Protein AF-A0A973CK96-F1 (afdb_monomer_lite)

pLDDT: mean 81.64, std 19.3, range [27.67, 98.56]

Structure (mmCIF, N/CA/C/O backbone):
data_AF-A0A973CK96-F1
#
_entry.id   AF-A0A973CK96-F1
#
loop_
_atom_site.group_PDB
_atom_site.id
_atom_site.type_symbol
_atom_site.label_atom_id
_atom_site.label_alt_id
_atom_site.label_comp_id
_atom_site.label_asym_id
_atom_site.label_entity_id
_atom_site.label_seq_id
_atom_site.pdbx_PDB_ins_code
_atom_site.Cartn_x
_atom_site.Cartn_y
_atom_site.Cartn_z
_atom_site.occupancy
_atom_site.B_iso_or_equiv
_atom_site.auth_seq_id
_atom_site.auth_comp_id
_atom_site.auth_asym_id
_atom_site.auth_atom_id
_atom_site.pdbx_PDB_model_num
ATOM 1 N N . MET A 1 1 ? -28.242 23.437 77.434 1.00 34.34 1 MET A N 1
ATOM 2 C CA . MET A 1 1 ? -27.388 24.213 76.508 1.00 34.34 1 MET A CA 1
ATOM 3 C C . MET A 1 1 ? -26.369 23.254 75.903 1.00 34.34 1 MET A C 1
ATOM 5 O O . MET A 1 1 ? -25.738 22.571 76.693 1.00 34.34 1 MET A O 1
ATOM 9 N N . LEU A 1 2 ? -26.242 23.242 74.563 1.00 32.38 2 LEU A N 1
ATOM 10 C CA . LEU A 1 2 ? -25.200 22.593 73.720 1.00 32.38 2 LEU A CA 1
ATOM 11 C C . LEU A 1 2 ? -25.218 21.040 73.691 1.00 32.38 2 LEU A C 1
ATOM 13 O O . LEU A 1 2 ? -24.935 20.420 74.704 1.00 32.38 2 LEU A O 1
ATOM 17 N N . LEU A 1 3 ? -25.737 20.327 72.672 1.00 35.94 3 LEU A N 1
ATOM 18 C CA . LEU A 1 3 ? -25.371 20.159 71.237 1.00 35.94 3 LEU A CA 1
ATOM 19 C C . LEU A 1 3 ? -23.949 19.615 70.981 1.00 35.94 3 LEU A C 1
ATOM 21 O O . LEU A 1 3 ? -23.001 20.170 71.523 1.00 35.94 3 LEU A O 1
ATOM 25 N N . ILE A 1 4 ? -23.871 18.613 70.075 1.00 27.67 4 ILE A N 1
ATOM 26 C CA . ILE A 1 4 ? -22.758 18.100 69.219 1.00 27.67 4 ILE A CA 1
ATOM 27 C C . ILE A 1 4 ? -22.667 16.555 69.337 1.00 27.67 4 ILE A C 1
ATOM 29 O O . ILE A 1 4 ? -22.263 16.031 70.364 1.00 27.67 4 ILE A O 1
ATOM 33 N N . SER A 1 5 ? -23.259 15.764 68.428 1.00 34.25 5 SER A N 1
ATOM 34 C CA . SER A 1 5 ? -22.847 15.434 67.040 1.00 34.25 5 SER A CA 1
ATOM 35 C C . SER A 1 5 ? -21.631 14.502 66.951 1.00 34.25 5 SER A C 1
ATOM 37 O O . SER A 1 5 ? -20.511 14.990 66.998 1.00 34.25 5 SER A O 1
ATOM 39 N N . ALA A 1 6 ? -21.849 13.193 66.734 1.00 33.34 6 ALA A N 1
ATOM 40 C CA . ALA A 1 6 ? -20.921 12.289 66.026 1.00 33.34 6 ALA A CA 1
ATOM 41 C C . ALA A 1 6 ? -21.501 10.863 65.895 1.00 33.34 6 ALA A C 1
ATOM 43 O O . ALA A 1 6 ? -21.209 9.989 66.704 1.00 33.34 6 ALA A O 1
ATOM 44 N N . LEU A 1 7 ? -22.304 10.605 64.859 1.00 29.70 7 LEU A N 1
ATOM 45 C CA . LEU A 1 7 ? -22.580 9.238 64.397 1.00 29.70 7 LEU A CA 1
ATOM 46 C C . LEU A 1 7 ? -22.882 9.254 62.892 1.00 29.70 7 LEU A C 1
ATOM 48 O O . LEU A 1 7 ? -23.996 9.017 62.446 1.00 29.70 7 LEU A O 1
ATOM 52 N N . PHE A 1 8 ? -21.863 9.581 62.098 1.00 33.34 8 PHE A N 1
ATOM 53 C CA . PHE A 1 8 ? -21.820 9.179 60.696 1.00 33.34 8 PHE A CA 1
ATOM 54 C C . PHE A 1 8 ? -20.636 8.240 60.536 1.00 33.34 8 PHE A C 1
ATOM 56 O O . PHE A 1 8 ? -19.477 8.638 60.652 1.00 33.34 8 PHE A O 1
ATOM 63 N N . ALA A 1 9 ? -20.964 6.967 60.336 1.00 37.25 9 ALA A N 1
ATOM 64 C CA . ALA A 1 9 ? -20.015 5.945 59.963 1.00 37.25 9 ALA A CA 1
ATOM 65 C C . ALA A 1 9 ? -19.345 6.376 58.653 1.00 37.25 9 ALA A C 1
ATOM 67 O O . ALA A 1 9 ? -20.009 6.595 57.640 1.00 37.25 9 ALA A O 1
ATOM 68 N N . GLN A 1 10 ? -18.025 6.532 58.689 1.00 32.44 10 GLN A N 1
ATOM 69 C CA . GLN A 1 10 ? -17.220 6.584 57.482 1.00 32.44 10 GLN A CA 1
ATOM 70 C C . GLN A 1 10 ? -17.227 5.186 56.864 1.00 32.44 10 GLN A C 1
ATOM 72 O O . GLN A 1 10 ? -16.383 4.348 57.192 1.00 32.44 10 GLN A O 1
ATOM 77 N N . ASP A 1 11 ? -18.166 4.939 55.956 1.00 35.59 11 ASP A N 1
ATOM 78 C CA . ASP A 1 11 ? -17.971 3.911 54.945 1.00 35.59 11 ASP A CA 1
ATOM 79 C C . ASP A 1 11 ? -16.740 4.313 54.133 1.00 35.59 11 ASP A C 1
ATOM 81 O O . ASP A 1 11 ? -16.725 5.309 53.407 1.00 35.59 11 ASP A O 1
ATOM 85 N N . LYS A 1 12 ? -15.652 3.564 54.325 1.00 39.09 12 LYS A N 1
ATOM 86 C CA . LYS A 1 12 ? -14.424 3.716 53.551 1.00 39.09 12 LYS A CA 1
ATOM 87 C C . LYS A 1 12 ? -14.764 3.478 52.087 1.00 39.09 12 LYS A C 1
ATOM 89 O O . LYS A 1 12 ? -14.926 2.334 51.661 1.00 39.09 12 LYS A O 1
ATOM 94 N N . GLU A 1 13 ? -14.838 4.556 51.316 1.00 41.47 13 GLU A N 1
ATOM 95 C CA . GLU A 1 13 ? -14.960 4.454 49.872 1.00 41.47 13 GLU A CA 1
ATOM 96 C C . GLU A 1 13 ? -13.812 3.601 49.313 1.00 41.47 13 GLU A C 1
ATOM 98 O O . GLU A 1 13 ? -12.640 3.820 49.654 1.00 41.47 13 GLU A O 1
ATOM 103 N N . PRO A 1 14 ? -14.104 2.624 48.438 1.00 39.88 14 PRO A N 1
ATOM 104 C CA . PRO A 1 14 ? -13.067 1.844 47.794 1.00 39.88 14 PRO A CA 1
ATOM 105 C C . PRO A 1 14 ? -12.300 2.753 46.828 1.00 39.88 14 PRO A C 1
ATOM 107 O O . PRO A 1 14 ? -12.705 2.947 45.681 1.00 39.88 14 PRO A O 1
ATOM 110 N N . LYS A 1 15 ? -11.161 3.291 47.282 1.00 47.28 15 LYS A N 1
ATOM 111 C CA . LYS A 1 15 ? -10.172 3.950 46.420 1.00 47.28 15 LYS A CA 1
ATOM 112 C C . LYS A 1 15 ? -9.791 2.978 45.301 1.00 47.28 15 LYS A C 1
ATOM 114 O O . LYS A 1 15 ? -9.103 1.983 45.537 1.00 47.28 15 LYS A O 1
ATOM 119 N N . LYS A 1 16 ? -10.264 3.225 44.076 1.00 59.00 16 LYS A N 1
ATOM 120 C CA . LYS A 1 16 ? -9.838 2.440 42.914 1.00 59.00 16 LYS A CA 1
ATOM 121 C C . LYS A 1 16 ? -8.388 2.797 42.583 1.00 59.00 16 LYS A C 1
ATOM 123 O O . LYS A 1 16 ? -8.080 3.918 42.202 1.00 59.00 16 LYS A O 1
ATOM 128 N N . ASP A 1 17 ? -7.528 1.805 42.782 1.00 67.12 17 ASP A N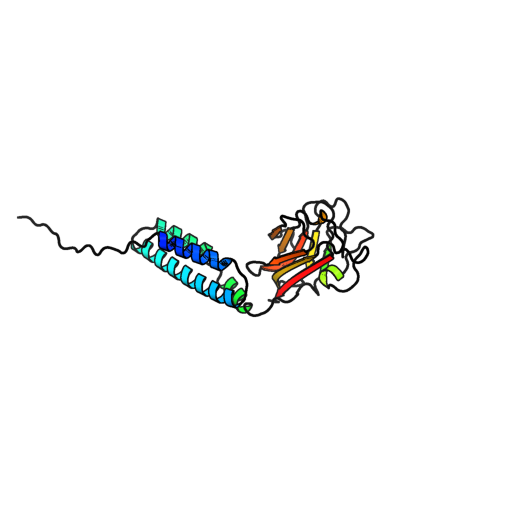 1
ATOM 129 C CA . ASP A 1 17 ? -6.071 1.834 42.651 1.00 67.12 17 ASP A CA 1
ATOM 130 C C . ASP A 1 17 ? -5.609 2.172 41.210 1.00 67.12 17 ASP A C 1
ATOM 132 O O . ASP A 1 17 ? -5.911 1.402 40.289 1.00 67.12 17 ASP A O 1
ATOM 136 N N . PRO A 1 18 ? -4.848 3.266 40.990 1.00 60.34 18 PRO A N 1
ATOM 137 C CA . PRO A 1 18 ? -4.239 3.622 39.701 1.00 60.34 18 PRO A CA 1
ATOM 138 C C . PRO A 1 18 ? -3.421 2.490 39.061 1.00 60.34 18 PRO A C 1
ATOM 140 O O . PRO A 1 18 ? -3.320 2.400 37.835 1.00 60.34 18 PRO A O 1
ATOM 143 N N . LYS A 1 19 ? -2.884 1.570 39.873 1.00 67.75 19 LYS A N 1
ATOM 144 C CA . LYS A 1 19 ? -2.185 0.369 39.407 1.00 67.75 19 LYS A CA 1
ATOM 145 C C . LYS A 1 19 ? -3.092 -0.539 38.574 1.00 67.75 19 LYS A C 1
ATOM 147 O O . LYS A 1 19 ? -2.664 -1.035 37.537 1.00 67.75 19 LYS A O 1
ATOM 152 N N . LYS A 1 20 ? -4.377 -0.666 38.934 1.00 65.25 20 LYS A N 1
ATOM 153 C CA . LYS A 1 20 ? -5.354 -1.473 38.176 1.00 65.25 20 LYS A CA 1
ATOM 154 C C . LYS A 1 20 ? -5.624 -0.916 36.777 1.00 65.25 20 LYS A C 1
ATOM 156 O O . LYS A 1 20 ? -5.892 -1.693 35.858 1.00 65.25 20 LYS A O 1
ATOM 161 N N . LEU A 1 21 ? -5.543 0.406 36.599 1.00 61.91 21 LEU A N 1
ATOM 162 C CA . LEU A 1 21 ? -5.675 1.042 35.286 1.00 61.91 21 LEU A CA 1
ATOM 163 C C . LEU A 1 21 ? -4.479 0.678 34.397 1.00 61.91 21 LEU A C 1
ATOM 165 O O . LEU A 1 21 ? -4.662 0.198 33.279 1.00 61.91 21 LEU A O 1
ATOM 169 N N . LYS A 1 22 ? -3.267 0.809 34.946 1.00 69.44 22 LYS A N 1
ATOM 170 C CA . LYS A 1 22 ? -2.007 0.506 34.258 1.00 69.44 22 LYS A CA 1
ATOM 171 C C . LYS A 1 22 ? -1.868 -0.983 33.918 1.00 69.44 22 LYS A C 1
ATOM 173 O O . LYS A 1 22 ? -1.425 -1.334 32.826 1.00 69.44 22 LYS A O 1
ATOM 178 N N . ASP A 1 23 ? -2.315 -1.869 34.804 1.00 69.50 23 ASP A N 1
ATOM 179 C CA . ASP A 1 23 ? -2.337 -3.316 34.561 1.00 69.50 23 ASP A CA 1
ATOM 180 C C . ASP A 1 23 ? -3.324 -3.696 33.446 1.00 69.50 23 ASP A C 1
ATOM 182 O O . ASP A 1 23 ? -3.027 -4.547 32.601 1.00 69.50 23 ASP A O 1
ATOM 186 N N . SER A 1 24 ? -4.479 -3.023 33.393 1.00 63.75 24 SER A N 1
ATOM 187 C CA . SER A 1 24 ? -5.465 -3.203 32.320 1.00 63.75 24 SER A CA 1
ATOM 188 C C . SER A 1 24 ? -4.923 -2.723 30.969 1.00 63.75 24 SER A C 1
ATOM 190 O O . SER A 1 24 ? -5.093 -3.414 29.964 1.00 63.75 24 SER A O 1
ATOM 192 N N . GLU A 1 25 ? -4.205 -1.597 30.947 1.00 68.75 25 GLU A N 1
ATOM 193 C CA . GLU A 1 25 ? -3.521 -1.092 29.751 1.00 68.75 25 GLU A CA 1
ATOM 194 C C . GLU A 1 25 ? -2.419 -2.035 29.263 1.00 68.75 25 GLU A C 1
ATOM 196 O O . GLU A 1 25 ? -2.374 -2.370 28.082 1.00 68.75 25 GLU A O 1
ATOM 201 N N . ASN A 1 26 ? -1.568 -2.536 30.160 1.00 66.81 26 ASN A N 1
ATOM 202 C CA . ASN A 1 26 ? -0.500 -3.473 29.801 1.00 66.81 26 ASN A CA 1
ATOM 203 C C . ASN A 1 26 ? -1.050 -4.791 29.240 1.00 66.81 26 ASN A C 1
ATOM 205 O O . ASN A 1 26 ? -0.511 -5.342 28.275 1.00 66.81 26 ASN A O 1
ATOM 209 N N . LYS A 1 27 ? -2.150 -5.292 29.813 1.00 64.44 27 LYS A N 1
ATOM 210 C CA . LYS A 1 27 ? -2.866 -6.460 29.289 1.00 64.44 27 LYS A CA 1
ATOM 211 C C . LYS A 1 27 ? -3.437 -6.183 27.896 1.00 64.44 27 LYS A C 1
ATOM 213 O O . LYS A 1 27 ? -3.366 -7.053 27.033 1.00 64.44 27 LYS A O 1
ATOM 218 N N . TYR A 1 28 ? -3.955 -4.979 27.665 1.00 56.56 28 TYR A N 1
ATOM 219 C CA . TYR A 1 28 ? -4.505 -4.555 26.380 1.00 56.56 28 TYR A CA 1
ATOM 220 C C . TYR A 1 28 ? -3.431 -4.409 25.291 1.00 56.56 28 TYR A C 1
ATOM 222 O O . TYR A 1 28 ? -3.603 -4.913 24.184 1.00 56.56 28 TYR A O 1
ATOM 230 N N . LEU A 1 29 ? -2.289 -3.797 25.616 1.00 54.06 29 LEU A N 1
ATOM 231 C CA . LEU A 1 29 ? -1.171 -3.614 24.686 1.00 54.06 29 LEU A CA 1
ATOM 232 C C . LEU A 1 29 ? -0.570 -4.948 24.229 1.00 54.06 29 LEU A C 1
ATOM 234 O O . LEU A 1 29 ? -0.277 -5.105 23.047 1.00 54.06 29 LEU A O 1
ATOM 238 N N . LYS A 1 30 ? -0.465 -5.942 25.124 1.00 54.47 30 LYS A N 1
ATOM 239 C CA . LYS A 1 30 ? -0.032 -7.305 24.761 1.00 54.47 30 LYS A CA 1
ATOM 240 C C . LYS A 1 30 ? -0.981 -7.990 23.777 1.00 54.47 30 LYS A C 1
ATOM 242 O O . LYS A 1 30 ? -0.534 -8.781 22.956 1.00 54.47 30 LYS A O 1
ATOM 247 N N . ILE A 1 31 ? -2.272 -7.670 23.845 1.00 52.06 31 ILE A N 1
ATOM 248 C CA . ILE A 1 31 ? -3.303 -8.236 22.973 1.00 52.06 31 ILE A CA 1
ATOM 249 C C . ILE A 1 31 ? -3.282 -7.586 21.573 1.00 52.06 31 ILE A C 1
ATOM 251 O O . ILE A 1 31 ? -3.815 -8.155 20.639 1.00 52.06 31 ILE A O 1
ATOM 255 N N . ILE A 1 32 ? -2.599 -6.468 21.329 1.00 50.22 32 ILE A N 1
ATOM 256 C CA . ILE A 1 32 ? -2.571 -5.845 19.987 1.00 50.22 32 ILE A CA 1
ATOM 257 C C . ILE A 1 32 ? -1.546 -6.497 19.026 1.00 50.22 32 ILE A C 1
ATOM 259 O O . ILE A 1 32 ? -1.635 -6.303 17.816 1.00 50.22 32 ILE A O 1
ATOM 263 N N . THR A 1 33 ? -0.597 -7.302 19.517 1.00 41.62 33 THR A N 1
ATOM 264 C CA . THR A 1 33 ? 0.655 -7.602 18.783 1.00 41.62 33 THR A CA 1
ATOM 265 C C . THR A 1 33 ? 0.661 -8.864 17.892 1.00 41.62 33 THR A C 1
ATOM 267 O O . THR A 1 33 ? 1.694 -9.165 17.307 1.00 41.62 33 THR A O 1
ATOM 270 N N . VAL A 1 34 ? -0.431 -9.616 17.709 1.00 40.66 34 VAL A N 1
ATOM 271 C CA . VAL A 1 34 ? -0.401 -10.873 16.914 1.00 40.66 34 VAL A CA 1
ATOM 272 C C . VAL A 1 34 ? -1.649 -10.991 16.030 1.00 40.66 34 VAL A C 1
ATOM 274 O O . VAL A 1 34 ? -2.730 -10.637 16.470 1.00 40.66 34 VAL A O 1
ATOM 277 N N . ILE A 1 35 ? -1.539 -11.454 14.779 1.00 41.41 35 ILE A N 1
ATOM 278 C CA . ILE A 1 35 ? -2.689 -11.579 13.857 1.00 41.41 35 ILE A CA 1
ATOM 279 C C . ILE A 1 35 ? -2.998 -13.062 13.600 1.00 41.41 35 ILE A C 1
ATOM 281 O O . ILE A 1 35 ? -2.158 -13.769 13.055 1.00 41.41 35 ILE A O 1
ATOM 285 N N . ASN A 1 36 ? -4.205 -13.503 13.991 1.00 47.53 36 ASN A N 1
ATOM 286 C CA . ASN A 1 36 ? -4.918 -14.717 13.547 1.00 47.53 36 ASN A CA 1
ATOM 287 C C . ASN A 1 36 ? -6.418 -14.609 13.931 1.00 47.53 36 ASN A C 1
ATOM 289 O O . ASN A 1 36 ? -6.769 -13.936 14.897 1.00 47.53 36 ASN A O 1
ATOM 293 N N . SER A 1 37 ? -7.332 -15.276 13.219 1.00 54.00 37 SER A N 1
ATOM 294 C CA . SER A 1 37 ? -8.790 -15.007 13.302 1.00 54.00 37 SER A CA 1
ATOM 295 C C . SER A 1 37 ? -9.461 -15.283 14.664 1.00 54.00 37 SER A C 1
ATOM 297 O O . SER A 1 37 ? -10.415 -14.592 15.033 1.00 54.00 37 SER A O 1
ATOM 299 N N . ASP A 1 38 ? -8.970 -16.243 15.453 1.00 55.81 38 ASP A N 1
ATOM 300 C CA . ASP A 1 38 ? -9.444 -16.470 16.833 1.00 55.81 38 ASP A CA 1
ATOM 301 C C . ASP A 1 38 ? -8.857 -15.469 17.832 1.00 55.81 38 ASP A C 1
ATOM 303 O O . ASP A 1 38 ? -9.451 -15.178 18.877 1.00 55.81 38 ASP A O 1
ATOM 307 N N . TYR A 1 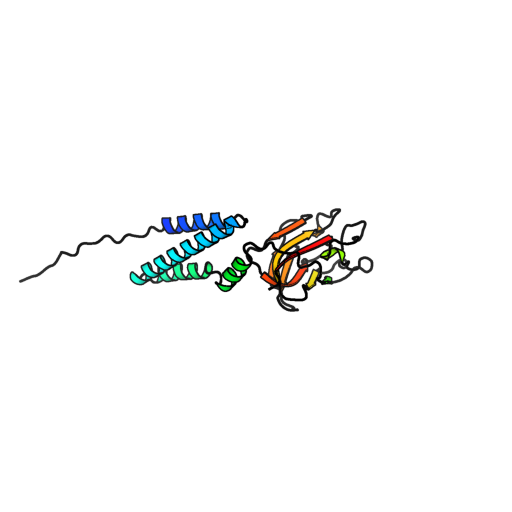39 ? -7.704 -14.900 17.492 1.00 55.06 39 TYR A N 1
ATOM 308 C CA . TYR A 1 39 ? -7.093 -13.830 18.254 1.00 55.06 39 TYR A CA 1
ATOM 309 C C . TYR A 1 39 ? -7.909 -12.539 18.108 1.00 55.06 39 TYR A C 1
ATOM 311 O O . TYR A 1 39 ? -8.214 -11.908 19.116 1.00 55.06 39 TYR A O 1
ATOM 319 N N . ASP A 1 40 ? -8.416 -12.231 16.910 1.00 63.38 40 ASP A N 1
ATOM 320 C CA . ASP A 1 40 ? -9.265 -11.055 16.659 1.00 63.38 40 ASP A CA 1
ATOM 321 C C . ASP A 1 40 ? -10.541 -11.033 17.519 1.00 63.38 40 ASP A C 1
ATOM 323 O O . ASP A 1 40 ? -10.948 -9.981 18.018 1.00 63.38 40 ASP A O 1
ATOM 327 N N . LYS A 1 41 ? -11.166 -12.195 17.766 1.00 65.69 41 LYS A N 1
ATOM 328 C CA . LYS A 1 41 ? -12.334 -12.299 18.664 1.00 65.69 41 LYS A CA 1
ATOM 329 C C . LYS A 1 41 ? -11.962 -12.007 20.116 1.00 65.69 41 LYS A C 1
ATOM 331 O O . LYS A 1 41 ? -12.698 -11.302 20.810 1.00 65.69 41 LYS A O 1
ATOM 336 N N . LYS A 1 42 ? -10.820 -12.529 20.576 1.00 67.81 42 LYS A N 1
ATOM 337 C CA . LYS A 1 42 ? -10.305 -12.284 21.932 1.00 67.81 42 LYS A CA 1
ATOM 338 C C . LYS A 1 42 ? -9.916 -10.820 22.114 1.00 67.81 42 LYS A C 1
ATOM 340 O O . LYS A 1 42 ? -10.275 -10.236 23.134 1.00 67.81 42 LYS A O 1
ATOM 345 N N . VAL A 1 43 ? -9.279 -10.217 21.110 1.00 68.00 43 VAL A N 1
ATOM 346 C CA . VAL A 1 43 ? -8.960 -8.784 21.058 1.00 68.00 43 VAL A CA 1
ATOM 347 C C . VAL A 1 43 ? -10.234 -7.965 21.166 1.00 68.00 43 VAL A C 1
ATOM 349 O O . VAL A 1 43 ? -10.358 -7.156 22.078 1.00 68.00 43 VAL A O 1
ATOM 352 N N . LEU A 1 44 ? -11.223 -8.230 20.309 1.00 71.75 44 LEU A N 1
ATOM 353 C CA . LEU A 1 44 ? -12.483 -7.493 20.305 1.00 71.75 44 LEU A CA 1
ATOM 354 C C . LEU A 1 44 ? -13.220 -7.610 21.647 1.00 71.75 44 LEU A C 1
ATOM 356 O O . LEU A 1 44 ? -13.746 -6.619 22.155 1.00 71.75 44 LEU A O 1
ATOM 360 N N . SER A 1 45 ? -13.253 -8.810 22.235 1.00 77.56 45 SER A N 1
ATOM 361 C CA . SER A 1 45 ? -13.839 -9.029 23.559 1.00 77.56 45 SER A CA 1
ATOM 362 C C . SER A 1 45 ? -13.086 -8.250 24.638 1.00 77.56 45 SER A C 1
ATOM 364 O O . SER A 1 45 ? -13.718 -7.600 25.467 1.00 77.56 45 SER A O 1
ATOM 366 N N . ALA A 1 46 ? -11.752 -8.270 24.619 1.00 77.06 46 ALA A N 1
ATOM 367 C CA . ALA A 1 46 ? -10.927 -7.530 25.568 1.00 77.06 46 ALA A CA 1
ATOM 368 C C . ALA A 1 46 ? -11.111 -6.010 25.422 1.00 77.06 46 ALA A C 1
ATOM 370 O O . ALA A 1 46 ? -11.271 -5.326 26.432 1.00 77.06 46 ALA A O 1
ATOM 371 N N . THR A 1 47 ? -11.178 -5.486 24.191 1.00 76.75 47 THR A N 1
ATOM 372 C CA . THR A 1 47 ? -11.473 -4.071 23.909 1.00 76.75 47 THR A CA 1
ATOM 373 C C . THR A 1 47 ? -12.831 -3.665 24.464 1.00 76.75 47 THR A C 1
ATOM 375 O O . THR A 1 47 ? -12.936 -2.628 25.115 1.00 76.75 47 THR A O 1
ATOM 378 N N . LYS A 1 48 ? -13.872 -4.483 24.260 1.00 82.69 48 LYS A N 1
ATOM 379 C CA . LYS A 1 48 ? -15.210 -4.214 24.810 1.00 82.69 48 LYS A CA 1
ATOM 380 C C . LYS A 1 48 ? -15.199 -4.179 26.336 1.00 82.69 48 LYS A C 1
ATOM 382 O O . LYS A 1 48 ? -15.754 -3.250 26.919 1.00 82.69 48 LYS A O 1
ATOM 387 N N . THR A 1 49 ? -14.545 -5.148 26.976 1.00 85.50 49 THR A N 1
ATOM 388 C CA . THR A 1 49 ? -14.402 -5.176 28.437 1.00 85.50 49 THR A CA 1
ATOM 389 C C . THR A 1 49 ? -13.674 -3.933 28.942 1.00 85.50 49 THR A C 1
ATOM 391 O O . THR A 1 49 ? -14.144 -3.291 29.876 1.00 85.50 49 THR A O 1
ATOM 394 N N . TYR A 1 50 ? -12.575 -3.544 28.295 1.00 84.44 50 TYR A N 1
ATOM 395 C CA . TYR A 1 50 ? -11.796 -2.377 28.697 1.00 84.44 50 TYR A CA 1
ATOM 396 C C . TYR A 1 50 ? -12.574 -1.062 28.537 1.00 84.44 50 TYR A C 1
ATOM 398 O O . TYR A 1 50 ? -12.620 -0.261 29.467 1.00 84.44 50 TYR A O 1
ATOM 406 N N . LEU A 1 51 ? -13.269 -0.868 27.410 1.00 86.69 51 LEU A N 1
ATOM 407 C CA . LEU A 1 51 ? -14.141 0.294 27.199 1.00 86.69 51 LEU A CA 1
ATOM 408 C C . LEU A 1 51 ? -15.269 0.376 28.237 1.00 86.69 51 LEU A C 1
ATOM 410 O O . LEU A 1 51 ? -15.615 1.472 28.683 1.00 86.69 51 LEU A O 1
ATOM 414 N N . ASN A 1 52 ? -15.829 -0.767 28.643 1.00 88.31 52 ASN A N 1
ATOM 415 C CA . ASN A 1 52 ? -16.841 -0.818 29.696 1.00 88.31 52 ASN A CA 1
ATOM 416 C C . ASN A 1 52 ? -16.262 -0.392 31.055 1.00 88.31 52 ASN A C 1
ATOM 418 O O . ASN A 1 52 ? -16.869 0.413 31.758 1.00 88.31 52 ASN A O 1
ATOM 422 N N . GLU A 1 53 ? -15.069 -0.874 31.411 1.00 88.38 53 GLU A N 1
ATOM 423 C CA . GLU A 1 53 ? -14.395 -0.472 32.651 1.00 88.38 53 GLU A CA 1
ATOM 424 C C . GLU A 1 53 ? -14.027 1.019 32.657 1.00 88.38 53 GLU A C 1
ATOM 426 O O . GLU A 1 53 ? -14.287 1.697 33.652 1.00 88.38 53 GLU A O 1
ATOM 431 N N . LEU A 1 54 ? -13.529 1.566 31.541 1.0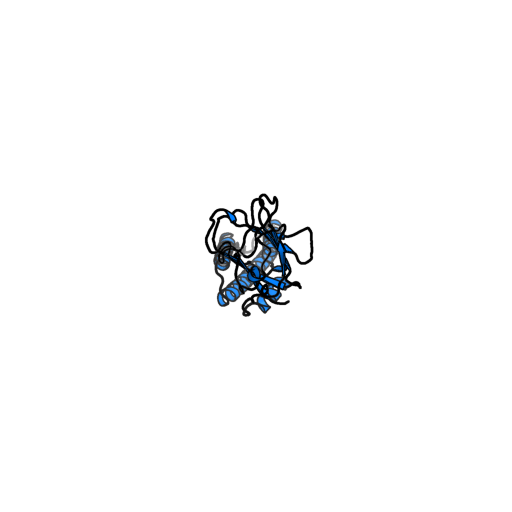0 88.81 54 LEU A N 1
ATOM 432 C CA . LEU A 1 54 ? -13.294 3.008 31.409 1.00 88.81 54 LEU A CA 1
ATOM 433 C C . LEU A 1 54 ? -14.594 3.809 31.551 1.00 88.81 54 LEU A C 1
ATOM 435 O O . LEU A 1 54 ? -14.616 4.819 32.246 1.00 88.81 54 LEU A O 1
ATOM 439 N N . SER A 1 55 ? -15.697 3.344 30.960 1.00 91.69 55 SER A N 1
ATOM 440 C CA . SER A 1 55 ? -16.997 4.020 31.076 1.00 91.69 55 SER A CA 1
ATOM 441 C C . SER A 1 55 ? -17.499 4.037 32.526 1.00 91.69 55 SER A C 1
ATOM 443 O O . SER A 1 55 ? -17.946 5.073 33.017 1.00 91.69 55 SER A O 1
ATOM 445 N N . LYS A 1 56 ? -17.364 2.919 33.254 1.00 91.94 56 LYS A N 1
ATOM 446 C CA . LYS A 1 56 ? -17.679 2.858 34.693 1.00 91.94 56 LYS A CA 1
ATOM 447 C C . LYS A 1 56 ? -16.795 3.803 35.506 1.00 91.94 56 LYS A C 1
ATOM 449 O O . LYS A 1 56 ? -17.278 4.423 36.451 1.00 91.94 56 LYS A O 1
ATOM 454 N N . LEU A 1 57 ? -15.511 3.899 35.161 1.00 90.25 57 LEU A N 1
ATOM 455 C CA . LEU A 1 57 ? -14.554 4.765 35.844 1.00 90.25 57 LEU A CA 1
ATOM 456 C C . LEU A 1 57 ? -14.861 6.250 35.606 1.00 90.25 57 LEU A C 1
ATOM 458 O O . LEU A 1 57 ? -14.852 7.031 36.550 1.00 90.25 57 LEU A O 1
ATOM 462 N N . GLN A 1 58 ? -15.223 6.619 34.375 1.00 93.25 58 GLN A N 1
ATOM 463 C CA . GLN A 1 58 ? -15.685 7.967 34.046 1.00 93.25 58 GLN A CA 1
ATOM 464 C C . GLN A 1 58 ? -16.896 8.355 34.908 1.00 93.25 58 GLN A C 1
ATOM 466 O O . GLN A 1 58 ? -16.885 9.408 35.541 1.00 93.25 58 GLN A O 1
ATOM 471 N N . VAL A 1 59 ? -17.920 7.490 34.967 1.00 93.19 59 VAL A N 1
ATOM 472 C CA . VAL A 1 59 ? -19.129 7.723 35.779 1.00 93.19 59 VAL A CA 1
ATOM 473 C C . VAL A 1 59 ? -18.787 7.854 37.262 1.00 93.19 59 VAL A C 1
ATOM 475 O O . VAL A 1 59 ? -19.356 8.705 37.942 1.00 93.19 59 VAL A O 1
ATOM 478 N N . PHE A 1 60 ? -17.862 7.034 37.765 1.00 92.12 60 PHE A N 1
ATOM 479 C CA . PHE A 1 60 ? -17.399 7.113 39.148 1.00 92.12 60 PHE A CA 1
ATOM 480 C C . PHE A 1 60 ? -16.790 8.486 39.463 1.00 92.12 60 PHE A C 1
ATOM 482 O O . PHE A 1 60 ? -17.262 9.147 40.383 1.00 92.12 60 PHE A O 1
ATOM 489 N N . TYR A 1 61 ? -15.824 8.952 38.666 1.00 91.19 61 TYR A N 1
ATOM 490 C CA . TYR A 1 61 ? -15.196 10.260 38.884 1.00 91.19 61 TYR A CA 1
ATOM 491 C C . TYR A 1 61 ? -16.187 11.420 38.755 1.00 91.19 61 TYR A C 1
ATOM 493 O O . TYR A 1 61 ? -16.175 12.330 39.576 1.00 91.19 61 TYR A O 1
ATOM 501 N N . THR A 1 62 ? -17.124 11.346 37.801 1.00 91.44 62 THR A N 1
ATOM 502 C CA . THR A 1 62 ? -18.194 12.351 37.681 1.00 91.44 62 THR A CA 1
ATOM 503 C C . THR A 1 62 ? -19.064 12.419 38.940 1.00 91.44 62 THR A C 1
ATOM 505 O O . THR A 1 62 ? -19.388 13.513 39.390 1.00 91.44 62 THR A O 1
ATOM 508 N N . LYS A 1 63 ? -19.423 11.276 39.542 1.00 93.38 63 LYS A N 1
ATOM 509 C CA . LYS A 1 63 ? -20.217 11.242 40.785 1.00 93.38 63 LYS A CA 1
ATOM 510 C C . LYS A 1 63 ? -19.464 11.790 41.999 1.00 93.38 63 LYS A C 1
ATOM 512 O O . LYS A 1 63 ? -20.103 12.327 42.893 1.00 93.38 63 LYS A O 1
ATOM 517 N N . GLN A 1 64 ? -18.139 11.667 42.007 1.00 91.69 64 GLN A N 1
ATOM 518 C CA . GLN A 1 64 ? -17.266 12.190 43.062 1.00 91.69 64 GLN A CA 1
ATOM 519 C C . GLN A 1 64 ? -16.933 13.683 42.899 1.00 91.69 64 GLN A C 1
ATOM 521 O O . GLN A 1 64 ? -16.243 14.252 43.736 1.00 91.69 64 GLN A O 1
ATOM 526 N N . GLY A 1 65 ? -17.384 14.327 41.815 1.00 93.06 65 GLY A N 1
ATOM 527 C CA . GLY A 1 65 ? -17.030 15.716 41.505 1.00 93.06 65 GLY A CA 1
ATOM 528 C C . GLY A 1 65 ? -15.599 15.906 40.982 1.00 93.06 65 GLY A C 1
ATOM 529 O O . GLY A 1 65 ? -15.198 17.038 40.727 1.00 93.06 65 GLY A O 1
ATOM 530 N N . ASP A 1 66 ? -14.842 14.825 40.762 1.00 94.38 66 ASP A N 1
ATOM 531 C CA . ASP A 1 66 ? -13.506 14.858 40.156 1.00 94.38 66 ASP A CA 1
ATOM 532 C C . ASP A 1 66 ? -13.624 14.931 38.623 1.00 94.38 66 ASP A C 1
ATOM 534 O O . ASP A 1 66 ? -13.556 13.935 37.891 1.00 94.38 66 ASP A O 1
ATOM 538 N N . LEU A 1 67 ? -13.891 16.141 38.130 1.00 92.75 67 LEU A N 1
ATOM 539 C CA . LEU A 1 67 ? -14.131 16.389 36.710 1.00 92.75 67 LEU A CA 1
ATOM 540 C C . LEU A 1 67 ? -12.866 16.211 35.857 1.00 92.75 67 LEU A C 1
ATOM 542 O O . LEU A 1 67 ? -12.977 15.749 34.720 1.00 92.75 67 LEU A O 1
ATOM 546 N N . ASP A 1 68 ? -11.680 16.492 36.398 1.00 90.62 68 ASP A N 1
ATOM 547 C CA . ASP A 1 68 ? -10.408 16.387 35.670 1.00 90.62 68 ASP A CA 1
ATOM 548 C C . ASP A 1 68 ? -10.074 14.928 35.334 1.00 90.62 68 ASP A C 1
ATOM 550 O O . ASP A 1 68 ? -9.768 14.585 34.179 1.00 90.62 68 ASP A O 1
ATOM 554 N N . SER A 1 69 ? -10.231 14.026 36.309 1.00 88.38 69 SER A N 1
ATOM 555 C CA . SER A 1 69 ? -10.093 12.586 36.075 1.00 88.38 69 SER A CA 1
ATOM 556 C C . SER A 1 69 ? -11.152 12.077 35.093 1.00 88.38 69 SER A C 1
ATOM 558 O O . SER A 1 69 ? -10.842 11.301 34.182 1.00 88.38 69 SER A O 1
ATOM 560 N N . ALA A 1 70 ? -12.402 12.540 35.210 1.00 89.19 70 ALA A N 1
ATOM 561 C CA . ALA A 1 70 ? -13.475 12.148 34.295 1.00 89.19 70 ALA A CA 1
ATOM 562 C C . ALA A 1 70 ? -13.200 12.582 32.841 1.00 89.19 70 ALA A C 1
ATOM 564 O O . ALA A 1 70 ? -13.434 11.803 31.910 1.00 89.19 70 ALA A O 1
ATOM 565 N N . VAL A 1 71 ? -12.673 13.795 32.632 1.00 90.62 71 VAL A N 1
ATOM 566 C CA . VAL A 1 71 ? -12.270 14.309 31.311 1.00 90.62 71 VAL A CA 1
ATOM 567 C C . VAL A 1 71 ? -11.131 13.477 30.730 1.00 90.62 71 VAL A C 1
ATOM 569 O O . VAL A 1 71 ? -11.210 13.067 29.569 1.00 90.62 71 VAL A O 1
ATOM 572 N N . THR A 1 72 ? -10.123 13.151 31.540 1.00 88.88 72 THR A N 1
ATOM 573 C CA . THR A 1 72 ? -8.987 12.313 31.126 1.00 88.88 72 THR A CA 1
ATOM 574 C C . THR A 1 72 ? -9.450 10.929 30.663 1.00 88.88 72 THR A C 1
ATOM 576 O O . THR A 1 72 ? -9.101 10.474 29.571 1.00 88.88 72 THR A O 1
ATOM 579 N N . VAL A 1 73 ? -10.317 10.271 31.441 1.00 88.44 73 VAL A N 1
ATOM 580 C CA . VAL A 1 73 ? -10.884 8.963 31.073 1.00 88.44 73 VAL A CA 1
ATOM 581 C C . VAL A 1 73 ? -11.733 9.064 29.802 1.00 88.44 73 VAL A C 1
ATOM 583 O O . VAL A 1 73 ? -11.655 8.192 28.935 1.00 88.44 73 VAL A O 1
ATOM 586 N N . ARG A 1 74 ? -12.512 10.139 29.638 1.00 91.12 74 ARG A N 1
ATOM 587 C CA . ARG A 1 74 ? -13.320 10.368 28.432 1.00 91.12 74 ARG A CA 1
ATOM 588 C C . ARG A 1 74 ? -12.459 10.557 27.183 1.00 91.12 74 ARG A C 1
ATOM 590 O O . ARG A 1 74 ? -12.800 10.004 26.136 1.00 91.12 74 ARG A O 1
ATOM 597 N N . ALA A 1 75 ? -11.359 11.304 27.277 1.00 84.81 75 ALA A N 1
ATOM 598 C CA . ALA A 1 75 ? -10.399 11.443 26.183 1.00 84.81 75 ALA A CA 1
ATOM 599 C C . ALA A 1 75 ? -9.859 10.067 25.768 1.00 84.81 75 ALA A C 1
ATOM 601 O O . ALA A 1 75 ? -9.910 9.711 24.590 1.00 84.81 75 ALA A O 1
ATOM 602 N N . ARG A 1 76 ? -9.494 9.235 26.750 1.00 83.94 76 ARG A N 1
ATOM 603 C CA . ARG A 1 76 ? -9.021 7.868 26.512 1.00 83.94 76 ARG A CA 1
ATOM 604 C C . ARG A 1 76 ? -10.070 6.971 25.852 1.00 83.94 76 ARG A C 1
ATOM 606 O O . ARG A 1 76 ? -9.756 6.243 24.913 1.00 83.94 76 ARG A O 1
ATOM 613 N N . ILE A 1 77 ? -11.329 7.047 26.289 1.00 87.62 77 ILE A N 1
ATOM 614 C CA . ILE A 1 77 ? -12.444 6.346 25.632 1.00 87.62 77 ILE A CA 1
ATOM 615 C C . ILE A 1 77 ? -12.531 6.761 24.163 1.00 87.62 77 ILE A C 1
ATOM 617 O O . ILE A 1 77 ? -12.653 5.893 23.304 1.00 87.62 77 ILE A O 1
ATOM 621 N N . ASN A 1 78 ? -12.440 8.057 23.857 1.00 82.56 78 ASN A N 1
ATOM 622 C CA . ASN A 1 78 ? -12.534 8.555 22.483 1.00 82.56 78 ASN A CA 1
ATOM 623 C C . ASN A 1 78 ? -11.366 8.096 21.596 1.00 82.56 78 ASN A C 1
ATOM 625 O O . ASN A 1 78 ? -11.589 7.825 20.420 1.00 82.56 78 ASN A O 1
ATOM 629 N N . GLU A 1 79 ? -10.158 7.955 22.146 1.00 77.44 79 GLU A N 1
ATOM 630 C CA . GLU A 1 79 ? -9.008 7.384 21.427 1.00 77.44 79 GLU A CA 1
ATOM 631 C C . GLU A 1 79 ? -9.225 5.909 21.058 1.00 77.44 79 GLU A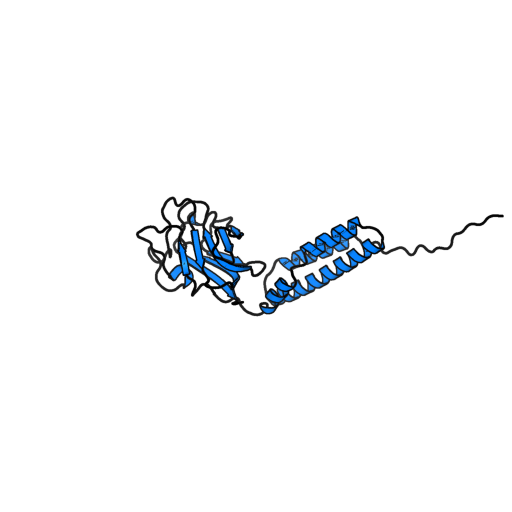 C 1
ATOM 633 O O . GLU A 1 79 ? -8.862 5.473 19.966 1.00 77.44 79 GLU A O 1
ATOM 638 N N . ILE A 1 80 ? -9.820 5.131 21.967 1.00 76.38 80 ILE A N 1
ATOM 639 C CA . ILE A 1 80 ? -10.007 3.680 21.798 1.00 76.38 80 ILE A CA 1
ATOM 640 C C . ILE A 1 80 ? -11.283 3.360 21.021 1.00 76.38 80 ILE A C 1
ATOM 642 O O . ILE A 1 80 ? -11.379 2.294 20.408 1.00 76.38 80 ILE A O 1
ATOM 646 N N . LYS A 1 81 ? -12.280 4.253 21.043 1.00 76.25 81 LYS A N 1
ATOM 647 C CA . LYS A 1 81 ? -13.558 4.091 20.347 1.00 76.25 81 LYS A CA 1
ATOM 648 C C . LYS A 1 81 ? -13.334 4.207 18.841 1.00 76.25 81 LYS A C 1
ATOM 650 O O . LYS A 1 81 ? -13.657 5.203 18.202 1.00 76.25 81 LYS A O 1
ATOM 655 N N . ILE A 1 82 ? -12.803 3.132 18.261 1.00 61.09 82 ILE A N 1
ATOM 656 C CA . ILE A 1 82 ? -12.827 2.879 16.828 1.00 61.09 82 ILE A CA 1
ATOM 657 C C . ILE A 1 82 ? -14.291 3.058 16.400 1.00 61.09 82 ILE A C 1
ATOM 659 O O . ILE A 1 82 ? -15.171 2.470 17.039 1.00 61.09 82 ILE A O 1
ATOM 663 N N . PRO A 1 83 ? -14.585 3.860 15.360 1.00 60.41 83 PRO A N 1
ATOM 664 C CA . PRO A 1 83 ? -15.953 4.084 14.921 1.00 60.41 83 PRO A CA 1
ATOM 665 C C . PRO A 1 83 ? -16.662 2.738 14.772 1.00 60.41 83 PRO A C 1
ATOM 667 O O . PRO A 1 83 ? -16.148 1.852 14.089 1.00 60.41 83 PRO A O 1
ATOM 670 N N . GLU A 1 84 ? -17.830 2.561 15.392 1.00 54.28 84 GLU A N 1
ATOM 671 C CA . GLU A 1 84 ? -18.580 1.294 15.326 1.00 54.28 84 GLU A CA 1
ATOM 672 C C . GLU A 1 84 ? -18.781 0.819 13.882 1.00 54.28 84 GLU A C 1
ATOM 674 O O . GLU A 1 84 ? -18.801 -0.377 13.615 1.00 54.28 84 GLU A O 1
ATOM 679 N N . ASN A 1 85 ? -18.859 1.750 12.929 1.00 48.75 85 ASN A N 1
ATOM 680 C CA . ASN A 1 85 ? -18.932 1.455 11.500 1.00 48.75 85 ASN A CA 1
ATOM 681 C C . ASN A 1 85 ? -17.647 0.824 10.937 1.00 48.75 85 ASN A C 1
ATOM 683 O O . ASN A 1 85 ? -17.727 -0.030 10.054 1.00 48.75 85 ASN A O 1
ATOM 687 N N . SER A 1 86 ? -16.476 1.197 11.454 1.00 50.31 86 SER A N 1
ATOM 688 C CA . SER A 1 86 ? -15.199 0.554 11.132 1.00 50.31 86 SER A CA 1
ATOM 689 C C . SER A 1 86 ? -15.125 -0.844 11.745 1.00 50.31 86 SER A C 1
ATOM 691 O O . SER A 1 86 ? -14.706 -1.771 11.060 1.00 50.31 86 SER A O 1
ATOM 693 N N . ILE A 1 87 ? -15.626 -1.030 12.974 1.00 51.62 87 ILE A N 1
ATOM 694 C CA . ILE A 1 87 ? -15.695 -2.353 13.617 1.00 51.62 87 ILE A CA 1
ATOM 695 C C . ILE A 1 87 ? -16.696 -3.256 12.897 1.00 51.62 87 ILE A C 1
ATOM 697 O O . ILE A 1 87 ? -16.359 -4.397 12.620 1.00 51.62 87 ILE A O 1
ATOM 701 N N . LYS A 1 88 ? -17.897 -2.780 12.544 1.00 51.16 88 LYS A N 1
ATOM 702 C CA . LYS A 1 88 ? -18.918 -3.548 11.800 1.00 51.16 88 LYS A CA 1
ATOM 703 C C . LYS A 1 88 ? -18.431 -3.937 10.404 1.00 51.16 88 LYS A C 1
ATOM 705 O O . LYS A 1 88 ? -18.652 -5.061 9.963 1.00 51.16 88 LYS A O 1
ATOM 710 N N . SER A 1 89 ? -17.733 -3.027 9.721 1.00 49.88 89 SER A N 1
ATOM 711 C CA . SER A 1 89 ? -17.094 -3.331 8.438 1.00 49.88 89 SER A CA 1
ATOM 712 C C . SER A 1 89 ? -15.982 -4.367 8.601 1.00 49.88 89 SER A C 1
ATOM 714 O O . SER A 1 89 ? -15.911 -5.276 7.784 1.00 49.88 89 SER A O 1
ATOM 716 N N . ALA A 1 90 ? -15.161 -4.256 9.652 1.00 49.38 90 ALA A N 1
ATOM 717 C CA . ALA A 1 90 ? -14.094 -5.207 9.952 1.00 49.38 90 ALA A CA 1
ATOM 718 C C . ALA A 1 90 ? -14.642 -6.575 10.396 1.00 49.38 90 ALA A C 1
ATOM 720 O O . ALA A 1 90 ? -14.166 -7.598 9.930 1.00 49.38 90 ALA A O 1
ATOM 721 N N . THR A 1 91 ? -15.695 -6.622 11.214 1.00 49.66 91 THR A N 1
ATOM 722 C CA . THR A 1 91 ? -16.326 -7.865 11.707 1.00 49.66 91 THR A CA 1
ATOM 723 C C . THR A 1 91 ? -17.116 -8.602 10.639 1.00 49.66 91 THR A C 1
ATOM 725 O O . THR A 1 91 ? -17.132 -9.825 10.661 1.00 49.66 91 THR A O 1
ATOM 728 N N . LYS A 1 92 ? -17.687 -7.910 9.645 1.00 53.50 92 LYS A N 1
ATOM 729 C CA . LYS A 1 92 ? -18.269 -8.573 8.464 1.00 53.50 92 LYS A CA 1
ATOM 730 C C . LYS A 1 92 ? -17.202 -9.188 7.539 1.00 53.50 92 LYS A C 1
ATOM 732 O O . LYS A 1 92 ? -17.528 -10.071 6.747 1.00 53.50 92 LYS A O 1
ATOM 737 N N . SER A 1 93 ? -15.950 -8.729 7.632 1.00 51.03 93 SER A N 1
ATOM 738 C CA . SER A 1 93 ? -14.778 -9.319 6.963 1.00 51.03 93 SER A CA 1
ATOM 739 C C . SER A 1 93 ? -13.969 -10.281 7.844 1.00 51.03 93 SER A C 1
ATOM 741 O O . SER A 1 93 ? -13.185 -11.051 7.301 1.00 51.03 93 SER A O 1
ATOM 743 N N . ILE A 1 94 ? -14.165 -10.293 9.169 1.00 46.41 94 ILE A N 1
ATOM 744 C CA . ILE A 1 94 ? -13.535 -11.261 10.078 1.00 46.41 94 ILE A CA 1
ATOM 745 C C . ILE A 1 94 ? -14.086 -12.649 9.726 1.00 46.41 94 ILE A C 1
ATOM 747 O O . ILE A 1 94 ? -15.265 -12.936 9.921 1.00 46.41 94 ILE A O 1
ATOM 751 N N . GLY A 1 95 ? -13.225 -13.481 9.138 1.00 55.78 95 GLY A N 1
ATOM 752 C CA . GLY A 1 95 ? -13.553 -14.812 8.617 1.00 55.78 95 GLY A CA 1
ATOM 753 C C . GLY A 1 95 ? -13.591 -14.921 7.088 1.00 55.78 95 GLY A C 1
ATOM 754 O O . GLY A 1 95 ? -13.660 -16.033 6.576 1.00 55.78 95 GLY A O 1
ATOM 755 N N . LYS A 1 96 ? -13.509 -13.810 6.341 1.00 67.69 96 LYS A N 1
ATOM 756 C CA . LYS A 1 96 ? -13.299 -13.848 4.886 1.00 67.69 96 LYS A CA 1
ATOM 757 C C . LYS A 1 96 ? -11.850 -13.523 4.579 1.00 67.69 96 LYS A C 1
ATOM 759 O O . LYS A 1 96 ? -11.393 -12.427 4.879 1.00 67.69 96 LYS A O 1
ATOM 764 N N . GLU A 1 97 ? -11.150 -14.447 3.938 1.00 85.06 97 GLU A N 1
ATOM 765 C CA . GLU A 1 97 ? -9.797 -14.195 3.452 1.00 85.06 97 GLU A CA 1
ATOM 766 C C . GLU A 1 97 ? -9.791 -13.006 2.473 1.00 85.06 97 GLU A C 1
ATOM 768 O O . GLU A 1 97 ? -10.722 -12.821 1.677 1.00 85.06 97 GLU A O 1
ATOM 773 N N . ALA A 1 98 ? -8.782 -12.141 2.581 1.00 91.12 98 ALA A N 1
ATOM 774 C CA . ALA A 1 98 ? -8.626 -11.006 1.681 1.00 91.12 98 ALA A CA 1
ATOM 775 C C . ALA A 1 98 ? -8.269 -11.517 0.280 1.00 91.12 98 ALA A C 1
ATOM 777 O O . ALA A 1 98 ? -7.312 -12.264 0.107 1.00 91.12 98 ALA A O 1
ATOM 778 N N . GLN A 1 99 ? -9.021 -11.095 -0.733 1.00 95.75 99 GLN A N 1
ATOM 779 C CA . GLN A 1 99 ? -8.811 -11.540 -2.109 1.00 95.75 99 GLN A CA 1
ATOM 780 C C . GLN A 1 99 ? -7.795 -10.652 -2.813 1.00 95.75 99 GLN A C 1
ATOM 782 O O . GLN A 1 99 ? -7.730 -9.453 -2.543 1.00 95.75 99 GLN A O 1
ATOM 787 N N . TRP A 1 100 ? -7.051 -11.205 -3.767 1.00 96.75 100 TRP A N 1
ATOM 788 C CA . TRP A 1 100 ? -6.192 -10.412 -4.637 1.00 96.75 100 TRP A CA 1
ATOM 789 C C . TRP A 1 100 ? -7.041 -9.544 -5.583 1.00 96.75 100 TRP A C 1
ATOM 791 O O . TRP A 1 100 ? -7.650 -10.020 -6.537 1.00 96.75 100 TRP A O 1
ATOM 801 N N . ILE A 1 101 ? -7.110 -8.244 -5.294 1.00 97.25 101 ILE A N 1
ATOM 802 C CA . ILE A 1 101 ? -7.969 -7.273 -5.984 1.00 97.25 101 ILE A CA 1
ATOM 803 C C . ILE A 1 101 ? -7.239 -6.438 -7.045 1.00 97.25 101 ILE A C 1
ATOM 805 O O . ILE A 1 101 ? -7.908 -5.721 -7.790 1.00 97.25 101 ILE A O 1
ATOM 809 N N . SER A 1 102 ? -5.905 -6.517 -7.153 1.00 97.88 102 SER A N 1
ATOM 810 C CA . SER A 1 102 ? -5.148 -5.793 -8.191 1.00 97.88 102 SER A CA 1
ATOM 811 C C . SER A 1 102 ? -4.994 -6.533 -9.521 1.00 97.88 102 SER A C 1
ATOM 813 O O . SER A 1 102 ? -4.629 -5.881 -10.491 1.00 97.88 102 SER A O 1
ATOM 815 N N . GLN A 1 103 ? -5.344 -7.821 -9.623 1.00 96.75 103 GLN A N 1
ATOM 816 C CA . GLN A 1 103 ? -5.131 -8.610 -10.852 1.00 96.75 103 GLN A CA 1
ATOM 817 C C . GLN A 1 103 ? -5.790 -7.998 -12.103 1.00 96.75 103 GLN A C 1
ATOM 819 O O . GLN A 1 103 ? -5.257 -8.082 -13.202 1.00 96.75 103 GLN A O 1
ATOM 824 N N . LYS A 1 104 ? -6.947 -7.340 -11.935 1.00 95.25 104 LYS A N 1
ATOM 825 C CA . LYS A 1 104 ? -7.686 -6.651 -13.016 1.00 95.25 104 LYS A CA 1
ATOM 826 C C . LYS A 1 104 ? -7.543 -5.124 -12.976 1.00 95.25 104 LYS A C 1
ATOM 828 O O . LYS A 1 104 ? -8.292 -4.411 -13.646 1.00 95.25 104 LYS A O 1
ATOM 833 N N . ALA A 1 105 ? -6.656 -4.609 -12.129 1.00 97.69 105 ALA A N 1
ATOM 834 C CA . ALA A 1 105 ? -6.394 -3.183 -12.035 1.00 97.69 105 ALA A CA 1
ATOM 835 C C . ALA A 1 105 ? -5.497 -2.723 -13.191 1.00 97.69 105 ALA A C 1
ATOM 837 O O . ALA A 1 105 ? -4.891 -3.513 -13.908 1.00 97.69 105 ALA A O 1
ATOM 838 N N . THR A 1 106 ? -5.413 -1.410 -13.370 1.00 97.88 106 THR A N 1
ATOM 839 C CA . THR A 1 106 ? -4.459 -0.792 -14.301 1.00 97.88 106 THR A CA 1
ATOM 840 C C . THR A 1 106 ? -3.502 0.086 -13.524 1.00 97.88 106 THR A C 1
ATOM 842 O O . THR A 1 106 ? -3.885 0.596 -12.472 1.00 97.88 106 THR A O 1
ATOM 845 N N . TYR A 1 107 ? -2.320 0.363 -14.065 1.00 98.31 107 TYR A N 1
ATOM 846 C CA . TYR A 1 107 ? -1.437 1.367 -13.486 1.00 98.31 107 TYR A CA 1
ATOM 847 C C . TYR A 1 107 ? -0.853 2.311 -14.532 1.00 98.31 107 TYR A C 1
ATOM 849 O O . TYR A 1 107 ? -0.876 2.033 -15.729 1.00 98.31 107 TYR A O 1
ATOM 857 N N . LYS A 1 108 ? -0.366 3.458 -14.059 1.00 97.56 108 LYS A N 1
ATOM 858 C CA . LYS A 1 108 ? 0.422 4.414 -14.841 1.00 97.56 108 LYS A CA 1
ATOM 859 C C . LYS A 1 108 ? 1.697 4.746 -14.090 1.00 97.56 108 LYS A C 1
ATOM 861 O O . LYS A 1 108 ? 1.637 4.970 -12.884 1.00 97.56 108 LYS A O 1
ATOM 866 N N . THR A 1 109 ? 2.811 4.801 -14.797 1.00 97.50 109 THR A N 1
ATOM 867 C CA . THR A 1 109 ? 4.090 5.311 -14.300 1.00 97.50 109 THR A CA 1
ATOM 868 C C . THR A 1 109 ? 4.100 6.842 -14.348 1.00 97.50 109 THR A C 1
ATOM 870 O O . THR A 1 109 ? 3.352 7.473 -15.099 1.00 97.50 109 THR A O 1
ATOM 873 N N . SER A 1 110 ? 4.933 7.464 -13.517 1.00 96.56 110 SER A N 1
ATOM 874 C CA . SER A 1 110 ? 5.208 8.905 -13.557 1.00 96.56 110 SER A CA 1
ATOM 875 C C . SER A 1 110 ? 5.966 9.300 -14.817 1.00 96.56 110 SER A C 1
ATOM 877 O O . SER A 1 110 ? 5.799 10.400 -15.342 1.00 96.56 110 SER A O 1
ATOM 879 N N . SER A 1 111 ? 6.814 8.392 -15.281 1.00 96.25 111 SER A N 1
ATOM 880 C CA . SER A 1 111 ? 7.607 8.494 -16.487 1.00 96.25 111 SER A CA 1
ATOM 881 C C . SER A 1 111 ? 7.991 7.088 -16.945 1.00 96.25 111 SER A C 1
ATOM 883 O O . SER A 1 111 ? 8.103 6.185 -16.120 1.00 96.25 111 SER A O 1
ATOM 885 N N . ASP A 1 112 ? 8.225 6.915 -18.243 1.00 93.31 112 ASP A N 1
ATOM 886 C CA . ASP A 1 112 ? 8.730 5.666 -18.813 1.00 93.31 112 ASP A CA 1
ATOM 887 C C . ASP A 1 112 ? 10.103 5.903 -19.440 1.00 93.31 112 ASP A C 1
ATOM 889 O O . ASP A 1 112 ? 10.313 6.891 -20.161 1.00 93.31 112 ASP A O 1
ATOM 893 N N . LEU A 1 113 ? 11.036 4.981 -19.204 1.00 91.56 113 LEU A N 1
ATOM 894 C CA . LEU A 1 113 ? 12.238 4.886 -20.020 1.00 91.56 113 LEU A CA 1
ATOM 895 C C . LEU A 1 113 ? 11.865 4.242 -21.363 1.00 91.56 113 LEU A C 1
ATOM 897 O O . LEU A 1 113 ? 11.256 3.179 -21.389 1.00 91.56 113 LEU A O 1
ATOM 901 N N . ARG A 1 114 ? 12.243 4.862 -22.491 1.00 89.25 114 ARG A N 1
ATOM 902 C CA . ARG A 1 114 ? 11.756 4.510 -23.847 1.00 89.25 114 ARG A CA 1
ATOM 903 C C . ARG A 1 114 ? 11.811 3.008 -24.179 1.00 89.25 114 ARG A C 1
ATOM 905 O O . ARG A 1 114 ? 10.921 2.521 -24.871 1.00 89.25 114 ARG A O 1
ATOM 912 N N . LYS A 1 115 ? 12.836 2.297 -23.695 1.00 93.50 115 LYS A N 1
ATOM 913 C CA . LYS A 1 115 ? 13.033 0.853 -23.913 1.00 93.50 115 LYS A CA 1
ATOM 914 C C . LYS A 1 115 ? 12.226 -0.059 -22.977 1.00 93.50 115 LYS A C 1
ATOM 916 O O . LYS A 1 115 ? 12.006 -1.211 -23.318 1.00 93.50 115 LYS A O 1
ATOM 921 N N . PHE A 1 116 ? 11.757 0.444 -21.838 1.00 93.38 116 PHE A N 1
ATOM 922 C CA . PHE A 1 116 ? 11.131 -0.342 -20.773 1.00 93.38 116 PHE A CA 1
ATOM 923 C C . PHE A 1 116 ? 9.730 0.181 -20.469 1.00 93.38 116 PHE A C 1
ATOM 925 O O . PHE A 1 116 ? 9.483 0.849 -19.462 1.00 93.38 116 PHE A O 1
ATOM 932 N N . LYS A 1 117 ? 8.802 -0.112 -21.381 1.00 93.06 117 LYS A N 1
ATOM 933 C CA . LYS A 1 117 ? 7.387 0.224 -21.198 1.00 93.06 117 LYS A CA 1
ATOM 934 C C . LYS A 1 117 ? 6.792 -0.565 -20.033 1.00 93.06 117 LYS A C 1
ATOM 936 O O . LYS A 1 117 ? 7.185 -1.699 -19.787 1.00 93.06 117 LYS A O 1
ATOM 941 N N . ALA A 1 118 ? 5.807 0.018 -19.364 1.00 96.31 118 ALA A N 1
ATOM 942 C CA . ALA A 1 118 ? 5.021 -0.661 -18.343 1.00 96.31 118 ALA A CA 1
ATOM 943 C C . ALA A 1 118 ? 4.397 -1.976 -18.859 1.00 96.31 118 ALA A C 1
ATOM 945 O O . ALA A 1 118 ? 3.718 -1.978 -19.888 1.00 96.31 118 ALA A O 1
ATOM 946 N N . LEU A 1 119 ? 4.609 -3.073 -18.128 1.00 97.12 119 LEU A N 1
ATOM 947 C CA . LEU A 1 119 ? 4.064 -4.400 -18.421 1.00 97.12 119 LEU A CA 1
ATOM 948 C C . LEU A 1 119 ? 2.910 -4.757 -17.480 1.00 97.12 119 LEU A C 1
ATOM 950 O O . LEU A 1 119 ? 2.951 -4.485 -16.280 1.00 97.12 119 LEU A O 1
ATOM 954 N N . ALA A 1 120 ? 1.897 -5.450 -18.007 1.00 96.81 120 ALA A N 1
ATOM 955 C CA . ALA A 1 120 ? 0.769 -5.944 -17.211 1.00 96.81 120 ALA A CA 1
ATOM 956 C C . ALA A 1 120 ? 1.201 -6.907 -16.086 1.00 96.81 120 ALA A C 1
ATOM 958 O O . ALA A 1 120 ? 0.568 -6.919 -15.026 1.00 96.81 120 ALA A O 1
ATOM 959 N N . ALA A 1 121 ? 2.319 -7.619 -16.287 1.00 96.56 121 ALA A N 1
ATOM 960 C CA . ALA A 1 121 ? 2.929 -8.550 -15.339 1.00 96.56 121 ALA A CA 1
ATOM 961 C C . ALA A 1 121 ? 3.113 -7.966 -13.927 1.00 96.56 121 ALA A C 1
ATOM 963 O O . ALA A 1 121 ? 3.007 -8.710 -12.949 1.00 96.56 121 ALA A O 1
ATOM 964 N N . LEU A 1 122 ? 3.282 -6.636 -13.797 1.00 97.75 122 LEU A N 1
ATOM 965 C CA . LEU A 1 122 ? 3.350 -5.961 -12.495 1.00 97.75 122 LEU A CA 1
ATOM 966 C C . LEU A 1 122 ? 2.171 -6.345 -11.591 1.00 97.75 122 LEU A C 1
ATOM 968 O O . LEU A 1 122 ? 2.351 -6.557 -10.396 1.00 97.75 122 LEU A O 1
ATOM 972 N N . LEU A 1 123 ? 0.958 -6.393 -12.149 1.00 97.94 123 LEU A N 1
ATOM 973 C CA . LEU A 1 123 ? -0.275 -6.591 -11.388 1.00 97.94 123 LEU A CA 1
ATOM 974 C C . LEU A 1 123 ? -0.924 -7.953 -11.625 1.00 97.94 123 LEU A C 1
ATOM 976 O O . LEU A 1 123 ? -1.739 -8.349 -10.797 1.00 97.94 123 LEU A O 1
ATOM 980 N N . SER A 1 124 ? -0.596 -8.650 -12.717 1.00 95.19 124 SER A N 1
ATOM 981 C CA . SER A 1 124 ? -1.162 -9.966 -13.036 1.00 95.19 124 SER A CA 1
ATOM 982 C C . SER A 1 124 ? -0.321 -11.146 -12.541 1.00 95.19 124 SER A C 1
ATOM 984 O O . SER A 1 124 ? -0.880 -12.224 -12.392 1.00 95.19 124 SER A O 1
ATOM 986 N N . TYR A 1 125 ? 0.986 -10.964 -12.284 1.00 92.81 125 TYR A N 1
ATOM 987 C CA . TYR A 1 125 ? 1.980 -12.061 -12.190 1.00 92.81 125 TYR A CA 1
ATOM 988 C C . TYR A 1 125 ? 2.048 -12.959 -13.437 1.00 92.81 125 TYR A C 1
ATOM 990 O O . TYR A 1 125 ? 2.623 -14.042 -13.404 1.00 92.81 125 TYR A O 1
ATOM 998 N N . GLU A 1 126 ? 1.475 -12.517 -14.550 1.00 92.06 126 GLU A N 1
ATOM 999 C CA . GLU A 1 126 ? 1.434 -13.285 -15.788 1.00 92.06 126 GLU A CA 1
ATOM 1000 C C . GLU A 1 126 ? 2.294 -12.594 -16.846 1.00 92.06 126 GLU A C 1
ATOM 1002 O O . GLU A 1 126 ? 2.178 -11.380 -17.049 1.00 92.06 126 GLU A O 1
ATOM 1007 N N . GLY A 1 127 ? 3.114 -13.384 -17.542 1.00 90.31 127 GLY A N 1
ATOM 1008 C CA . GLY A 1 127 ? 4.013 -12.923 -18.598 1.00 90.31 127 GLY A CA 1
ATOM 1009 C C . GLY A 1 127 ? 5.443 -12.657 -18.127 1.00 90.31 127 GLY A C 1
ATOM 1010 O O . GLY A 1 127 ? 5.775 -12.801 -16.952 1.00 90.31 127 GLY A O 1
ATOM 1011 N N . GLU A 1 128 ? 6.296 -12.288 -19.079 1.00 92.81 128 GLU A N 1
ATOM 1012 C CA . GLU A 1 128 ? 7.703 -11.971 -18.828 1.00 92.81 128 GLU A CA 1
ATOM 1013 C C . GLU A 1 128 ? 7.869 -10.560 -18.249 1.00 92.81 128 GLU A C 1
ATOM 1015 O O . GLU A 1 128 ? 7.069 -9.658 -18.520 1.00 92.81 128 GLU A O 1
ATOM 1020 N N . LEU A 1 129 ? 8.932 -10.361 -17.469 1.00 95.12 129 LEU A N 1
ATOM 1021 C CA . LEU A 1 129 ? 9.412 -9.036 -17.073 1.00 95.12 129 LEU A CA 1
ATOM 1022 C C . LEU A 1 129 ? 10.598 -8.618 -17.954 1.00 95.12 129 LEU A C 1
ATOM 1024 O O . LEU A 1 129 ? 11.218 -9.437 -18.633 1.00 95.12 129 LEU A O 1
ATOM 1028 N N . HIS A 1 130 ? 10.964 -7.338 -17.905 1.00 94.06 130 HIS A N 1
ATOM 1029 C CA . HIS A 1 130 ? 12.152 -6.837 -18.600 1.00 94.06 130 HIS A CA 1
ATOM 1030 C C . HIS A 1 130 ? 13.445 -7.413 -18.015 1.00 94.06 130 HIS A C 1
ATOM 1032 O O . HIS A 1 130 ? 13.475 -7.873 -16.871 1.00 94.06 130 HIS A O 1
ATOM 1038 N N . ASP A 1 131 ? 14.518 -7.338 -18.807 1.00 86.75 131 ASP A N 1
ATOM 1039 C CA . ASP A 1 131 ? 15.892 -7.680 -18.419 1.00 86.75 131 ASP A CA 1
ATOM 1040 C C . ASP A 1 131 ? 16.032 -9.082 -17.795 1.00 86.75 131 ASP A C 1
ATOM 1042 O O . ASP A 1 131 ? 16.672 -9.282 -16.763 1.00 86.75 131 ASP A O 1
ATOM 1046 N N . GLY A 1 132 ? 15.439 -10.084 -18.451 1.00 82.25 132 GLY A N 1
ATOM 1047 C CA . GLY A 1 132 ? 15.535 -11.478 -18.017 1.00 82.25 132 GLY A CA 1
ATOM 1048 C C . GLY A 1 132 ? 14.692 -11.771 -16.778 1.00 82.25 132 GLY A C 1
ATOM 1049 O O . GLY A 1 132 ? 15.171 -12.432 -15.858 1.00 82.25 132 GLY A O 1
ATOM 1050 N N . ASN A 1 133 ? 13.441 -11.307 -16.776 1.00 82.75 133 ASN A N 1
ATOM 1051 C CA . ASN A 1 133 ? 12.479 -11.476 -15.688 1.00 82.75 133 ASN A CA 1
ATOM 1052 C C . ASN A 1 133 ? 12.846 -10.742 -14.388 1.00 82.75 133 ASN A C 1
ATOM 1054 O O . ASN A 1 133 ? 12.748 -11.322 -13.313 1.00 82.75 133 ASN A O 1
ATOM 1058 N N . ASP A 1 134 ? 13.257 -9.474 -14.472 1.00 89.25 134 ASP A N 1
ATOM 1059 C CA . ASP A 1 134 ? 13.694 -8.709 -13.301 1.00 89.25 134 ASP A CA 1
ATOM 1060 C C . ASP A 1 134 ? 12.729 -7.600 -12.841 1.00 89.25 134 ASP A C 1
ATOM 1062 O O . ASP A 1 134 ? 12.501 -7.454 -11.640 1.00 89.25 134 ASP A O 1
ATOM 1066 N N . PHE A 1 135 ? 12.138 -6.822 -13.759 1.00 94.38 135 PHE A N 1
ATOM 1067 C CA . PHE A 1 135 ? 11.199 -5.741 -13.408 1.00 94.38 135 PHE A CA 1
ATOM 1068 C C . PHE A 1 135 ? 10.123 -5.492 -14.477 1.00 94.38 135 PHE A C 1
ATOM 1070 O O . PHE A 1 135 ? 10.371 -5.598 -15.676 1.00 94.38 135 PHE A O 1
ATOM 1077 N N . ALA A 1 136 ? 8.916 -5.096 -14.069 1.00 96.75 136 ALA A N 1
ATOM 1078 C CA . ALA A 1 136 ? 7.797 -4.858 -14.988 1.00 96.75 136 ALA A CA 1
ATOM 1079 C C . ALA A 1 136 ? 7.797 -3.458 -15.627 1.00 96.75 136 ALA A C 1
ATOM 1081 O O . ALA A 1 136 ? 7.109 -3.219 -16.619 1.00 96.75 136 ALA A O 1
ATOM 1082 N N . PHE A 1 137 ? 8.516 -2.497 -15.048 1.00 96.12 137 PHE A N 1
ATOM 1083 C CA . PHE A 1 137 ? 8.657 -1.145 -15.592 1.00 96.12 137 PHE A CA 1
ATOM 1084 C C . PHE A 1 137 ? 9.932 -0.472 -15.083 1.00 96.12 137 PHE A C 1
ATOM 1086 O O . PHE A 1 137 ? 10.512 -0.891 -14.082 1.00 96.12 137 PHE A O 1
ATOM 1093 N N . HIS A 1 138 ? 10.318 0.619 -15.743 1.00 94.81 138 HIS A N 1
ATOM 1094 C CA . HIS A 1 138 ? 11.451 1.446 -15.347 1.00 94.81 138 HIS A CA 1
ATOM 1095 C C . HIS A 1 138 ? 11.109 2.923 -15.565 1.00 94.81 138 HIS A C 1
ATOM 1097 O O . HIS A 1 138 ? 10.870 3.348 -16.700 1.00 94.81 138 HIS A O 1
ATOM 1103 N N . THR A 1 139 ? 11.100 3.728 -14.499 1.00 95.62 139 THR A N 1
ATOM 1104 C CA . THR A 1 139 ? 10.937 5.187 -14.652 1.00 95.62 139 THR A CA 1
ATOM 1105 C C . THR A 1 139 ? 12.160 5.812 -15.310 1.00 95.62 139 THR A C 1
ATOM 1107 O O . THR A 1 139 ? 13.228 5.211 -15.331 1.00 95.62 139 THR A O 1
ATOM 1110 N N . LYS A 1 140 ? 12.064 7.038 -15.829 1.00 95.06 140 LYS A N 1
ATOM 1111 C CA . LYS A 1 140 ? 13.247 7.717 -16.379 1.00 95.06 140 LYS A CA 1
ATOM 1112 C C . LYS A 1 140 ? 14.361 7.847 -15.340 1.00 95.06 140 LYS A C 1
ATOM 1114 O O . LYS A 1 140 ? 14.107 8.010 -14.142 1.00 95.06 140 LYS A O 1
ATOM 1119 N N . ASP A 1 141 ? 15.595 7.850 -15.830 1.00 90.06 141 ASP A N 1
ATOM 1120 C CA . ASP A 1 141 ? 16.751 8.199 -15.016 1.00 90.06 141 ASP A CA 1
ATOM 1121 C C . ASP A 1 141 ? 16.588 9.614 -14.458 1.00 90.06 141 ASP A C 1
ATOM 1123 O O . ASP A 1 141 ? 16.116 10.522 -15.147 1.00 90.06 141 ASP A O 1
ATOM 1127 N N . LYS A 1 142 ? 16.981 9.799 -13.193 1.00 87.75 142 LYS A N 1
ATOM 1128 C CA . LYS A 1 142 ? 16.894 11.083 -12.476 1.00 87.75 142 LYS A CA 1
ATOM 1129 C C . LYS A 1 142 ? 15.467 11.658 -12.375 1.00 87.75 142 LYS A C 1
ATOM 1131 O O . LYS A 1 142 ? 15.316 12.867 -12.191 1.00 87.75 142 LYS A O 1
ATOM 1136 N N . ASP A 1 143 ? 14.422 10.823 -12.453 1.00 91.06 143 ASP A N 1
ATOM 1137 C CA . ASP A 1 143 ? 13.064 11.247 -12.088 1.00 91.06 143 ASP A CA 1
ATOM 1138 C C . ASP A 1 143 ? 13.079 11.765 -10.636 1.00 91.06 143 ASP A C 1
ATOM 1140 O O . ASP A 1 143 ? 13.598 11.122 -9.718 1.00 91.06 143 ASP A O 1
ATOM 1144 N N . LYS A 1 144 ? 12.566 12.984 -10.433 1.00 93.62 144 LYS A N 1
ATOM 1145 C CA . LYS A 1 144 ? 12.557 13.638 -9.120 1.00 93.62 144 LYS A CA 1
ATOM 1146 C C . LYS A 1 144 ? 11.495 13.057 -8.200 1.00 93.62 144 LYS A C 1
ATOM 1148 O O . LYS A 1 144 ? 11.582 13.266 -7.002 1.00 93.62 144 LYS A O 1
ATOM 1153 N N . LYS A 1 145 ? 10.446 12.434 -8.741 1.00 95.19 145 LYS A N 1
ATOM 1154 C CA . LYS A 1 145 ? 9.331 11.877 -7.960 1.00 95.19 145 LYS A CA 1
ATOM 1155 C C . LYS A 1 145 ? 8.817 10.620 -8.658 1.00 95.19 145 LYS A C 1
ATOM 1157 O O . LYS A 1 145 ? 7.646 10.596 -9.055 1.00 95.19 145 LYS A O 1
ATOM 1162 N N . PRO A 1 146 ? 9.671 9.600 -8.834 1.00 96.56 146 PRO A N 1
ATOM 1163 C CA . PRO A 1 146 ? 9.291 8.370 -9.509 1.00 96.56 146 PRO A CA 1
ATOM 1164 C C . PRO A 1 146 ? 8.125 7.710 -8.765 1.00 96.56 146 PRO A C 1
ATOM 1166 O O . PRO A 1 146 ? 8.162 7.522 -7.544 1.00 96.56 146 PRO A O 1
ATOM 1169 N N . HIS A 1 147 ? 7.056 7.382 -9.479 1.00 97.62 147 HIS A N 1
ATOM 1170 C CA . HIS A 1 147 ? 5.930 6.679 -8.879 1.00 97.62 147 HIS A CA 1
ATOM 1171 C C . HIS A 1 147 ? 5.120 5.906 -9.909 1.00 97.62 147 HIS A C 1
ATOM 1173 O O . HIS A 1 147 ? 5.179 6.170 -11.105 1.00 97.62 147 HIS A O 1
ATOM 1179 N N . ILE A 1 148 ? 4.302 4.991 -9.412 1.00 98.00 148 ILE A N 1
ATOM 1180 C CA . ILE A 1 148 ? 3.163 4.435 -10.125 1.00 98.00 148 ILE A CA 1
ATOM 1181 C C . ILE A 1 148 ? 1.870 4.840 -9.429 1.00 98.00 148 ILE A C 1
ATOM 1183 O O . ILE A 1 148 ? 1.843 5.073 -8.220 1.00 98.00 148 ILE A O 1
ATOM 1187 N N . ILE A 1 149 ? 0.790 4.909 -10.198 1.00 98.31 149 ILE A N 1
ATOM 1188 C CA . ILE A 1 149 ? -0.578 5.033 -9.699 1.00 98.31 149 ILE A CA 1
ATOM 1189 C C . ILE A 1 149 ? -1.351 3.819 -10.189 1.00 98.31 149 ILE A C 1
ATOM 1191 O O . ILE A 1 149 ? -1.600 3.699 -11.386 1.00 98.31 149 ILE A O 1
ATOM 1195 N N . ILE A 1 150 ? -1.741 2.947 -9.267 1.00 98.56 150 ILE A N 1
ATOM 1196 C CA . ILE A 1 150 ? -2.615 1.799 -9.506 1.00 98.56 150 ILE A CA 1
ATOM 1197 C C . ILE A 1 150 ? -4.063 2.251 -9.292 1.00 98.56 150 ILE A C 1
ATOM 1199 O O . ILE A 1 150 ? -4.387 2.842 -8.263 1.00 98.56 150 ILE A O 1
ATOM 1203 N N . ASP A 1 151 ? -4.934 1.965 -10.257 1.00 98.19 151 ASP A N 1
ATOM 1204 C CA . ASP A 1 151 ? -6.374 2.228 -10.224 1.00 98.19 151 ASP A CA 1
ATOM 1205 C C . ASP A 1 151 ? -7.145 0.903 -10.164 1.00 98.19 151 ASP A C 1
ATOM 1207 O O . ASP A 1 151 ? -7.205 0.157 -11.146 1.00 98.19 151 ASP A O 1
ATOM 1211 N N . LEU A 1 152 ? -7.778 0.643 -9.016 1.00 97.88 152 LEU A N 1
ATOM 1212 C CA . LEU A 1 152 ? -8.622 -0.533 -8.765 1.00 97.88 152 LEU A CA 1
ATOM 1213 C C . LEU A 1 152 ? -9.987 -0.481 -9.479 1.00 97.88 152 LEU A C 1
ATOM 1215 O O . LEU A 1 152 ? -10.842 -1.335 -9.235 1.00 97.88 152 LEU A O 1
ATOM 1219 N N . LYS A 1 153 ? -10.234 0.536 -10.317 1.00 97.00 153 LYS A N 1
ATOM 1220 C CA . LYS A 1 153 ? -11.481 0.841 -11.050 1.00 97.00 153 LYS A CA 1
ATOM 1221 C C . LYS A 1 153 ? -12.664 1.260 -10.186 1.00 97.00 153 LYS A C 1
ATOM 1223 O O . LYS A 1 153 ? -13.509 2.028 -10.637 1.00 97.00 153 LYS A O 1
ATOM 1228 N N . LYS A 1 154 ? -12.728 0.795 -8.942 1.00 95.94 154 LYS A N 1
ATOM 1229 C CA . LYS A 1 154 ? -13.723 1.201 -7.950 1.00 95.94 154 LYS A CA 1
ATOM 1230 C C . LYS A 1 154 ? -13.124 1.223 -6.544 1.00 95.94 154 LYS A C 1
ATOM 1232 O O . LYS A 1 154 ? -12.123 0.552 -6.301 1.00 95.94 154 LYS A O 1
ATOM 1237 N N . PRO A 1 155 ? -13.727 1.958 -5.595 1.00 96.44 155 PRO A N 1
ATOM 1238 C CA . PRO A 1 155 ? -13.280 1.934 -4.208 1.00 96.44 155 PRO A CA 1
ATOM 1239 C C . PRO A 1 155 ? -13.437 0.544 -3.572 1.00 96.44 155 PRO A C 1
ATOM 1241 O O . PRO A 1 155 ? -14.552 0.035 -3.464 1.00 96.44 155 PRO A O 1
ATOM 1244 N N . MET A 1 156 ? -12.333 -0.019 -3.087 1.00 96.38 156 MET A N 1
ATOM 1245 C CA . MET A 1 156 ? -12.253 -1.306 -2.389 1.00 96.38 156 MET A CA 1
ATOM 1246 C C . MET A 1 156 ? -11.774 -1.105 -0.947 1.00 96.38 156 MET A C 1
ATOM 1248 O O . MET A 1 156 ? -11.226 -0.053 -0.614 1.00 96.38 156 MET A O 1
ATOM 1252 N N . LEU A 1 157 ? -11.978 -2.102 -0.084 1.00 96.12 157 LEU A N 1
ATOM 1253 C CA . LEU A 1 157 ? -11.324 -2.169 1.227 1.00 96.12 157 LEU A CA 1
ATOM 1254 C C . LEU A 1 157 ? -9.980 -2.876 1.062 1.00 96.12 157 LEU A C 1
ATOM 1256 O O . LEU A 1 157 ? -9.981 -4.042 0.692 1.00 96.12 157 LEU A O 1
ATOM 1260 N N . ILE A 1 158 ? -8.868 -2.189 1.319 1.00 96.44 158 ILE A N 1
ATOM 1261 C CA . ILE A 1 158 ? -7.503 -2.727 1.207 1.00 96.44 158 ILE A CA 1
ATOM 1262 C C . ILE A 1 158 ? -7.029 -3.171 2.589 1.00 96.44 158 ILE A C 1
ATOM 1264 O O . ILE A 1 158 ? -7.137 -2.388 3.528 1.00 96.44 158 ILE A O 1
ATOM 1268 N N . GLN A 1 159 ? -6.488 -4.385 2.700 1.00 95.44 159 GLN A N 1
ATOM 1269 C CA . GLN A 1 159 ? -5.978 -4.961 3.951 1.00 95.44 159 GLN A CA 1
ATOM 1270 C C . GLN A 1 159 ? -4.475 -5.242 3.909 1.00 95.44 159 GLN A C 1
ATOM 1272 O O . GLN A 1 159 ? -3.782 -5.029 4.901 1.00 95.44 159 GLN A O 1
ATOM 1277 N N . ARG A 1 160 ? -3.971 -5.733 2.776 1.00 96.38 160 ARG A N 1
ATOM 1278 C CA . ARG A 1 160 ? -2.565 -6.111 2.618 1.00 96.38 160 ARG A CA 1
ATOM 1279 C C . ARG A 1 160 ? -2.053 -5.676 1.254 1.00 96.38 160 ARG A C 1
ATOM 1281 O O . ARG A 1 160 ? -2.789 -5.742 0.271 1.00 96.38 160 ARG A O 1
ATOM 1288 N N . ILE A 1 161 ? -0.805 -5.237 1.202 1.00 98.50 161 ILE A N 1
ATOM 1289 C CA . ILE A 1 161 ? -0.086 -4.941 -0.035 1.00 98.50 161 ILE A CA 1
ATOM 1290 C C . ILE A 1 161 ? 1.207 -5.749 -0.004 1.00 98.50 161 ILE A C 1
ATOM 1292 O O . ILE A 1 161 ? 1.926 -5.705 0.989 1.00 98.50 161 ILE A O 1
ATOM 1296 N N . GLU A 1 162 ? 1.479 -6.484 -1.072 1.00 97.44 162 GLU A N 1
ATOM 1297 C CA . GLU A 1 162 ? 2.742 -7.191 -1.276 1.00 97.44 162 GLU A CA 1
ATOM 1298 C C . GLU A 1 162 ? 3.466 -6.547 -2.454 1.00 97.44 162 GLU A C 1
ATOM 1300 O O . GLU A 1 162 ? 2.847 -6.280 -3.489 1.00 97.44 162 GLU A O 1
ATOM 1305 N N . ILE A 1 163 ? 4.753 -6.262 -2.292 1.00 96.50 163 ILE A N 1
ATOM 1306 C CA . ILE A 1 163 ? 5.593 -5.637 -3.314 1.00 96.50 163 ILE A CA 1
ATOM 1307 C C . ILE A 1 163 ? 6.842 -6.487 -3.478 1.00 96.50 163 ILE A C 1
ATOM 1309 O O . ILE A 1 163 ? 7.543 -6.705 -2.498 1.00 96.50 163 ILE A O 1
ATOM 1313 N N . GLN A 1 164 ? 7.139 -6.878 -4.712 1.00 94.38 164 GLN A N 1
ATOM 1314 C CA . GLN A 1 164 ? 8.421 -7.453 -5.093 1.00 94.38 164 GLN A CA 1
ATOM 1315 C C . GLN A 1 164 ? 9.215 -6.397 -5.865 1.00 94.38 164 GLN A C 1
ATOM 1317 O O . GLN A 1 164 ? 8.765 -5.899 -6.903 1.00 94.38 164 GLN A O 1
ATOM 1322 N N . ASN A 1 165 ? 10.375 -6.017 -5.334 1.00 90.50 165 ASN A N 1
ATOM 1323 C CA . ASN A 1 165 ? 11.199 -4.923 -5.838 1.00 90.50 165 ASN A CA 1
ATOM 1324 C C . ASN A 1 165 ? 11.912 -5.301 -7.149 1.00 90.50 165 ASN A C 1
ATOM 1326 O O . ASN A 1 165 ? 11.593 -4.775 -8.211 1.00 90.50 165 ASN A O 1
ATOM 1330 N N . ARG A 1 166 ? 12.847 -6.248 -7.102 1.00 88.25 166 ARG A N 1
ATOM 1331 C CA . ARG A 1 166 ? 13.548 -6.805 -8.271 1.00 88.25 166 ARG A CA 1
ATOM 1332 C C . ARG A 1 166 ? 13.759 -8.293 -8.036 1.00 88.25 166 ARG A C 1
ATOM 1334 O O . ARG A 1 166 ? 13.951 -8.693 -6.895 1.00 88.25 166 ARG A O 1
ATOM 1341 N N . VAL A 1 167 ? 13.755 -9.100 -9.093 1.00 78.94 167 VAL A N 1
ATOM 1342 C CA . VAL A 1 167 ? 13.936 -10.558 -8.964 1.00 78.94 167 VAL A CA 1
ATOM 1343 C C . VAL A 1 167 ? 15.416 -10.930 -8.833 1.00 78.94 167 VAL A C 1
ATOM 1345 O O . VAL A 1 167 ? 15.755 -11.886 -8.145 1.00 78.94 167 VAL A O 1
ATOM 1348 N N . ARG A 1 168 ? 16.318 -10.180 -9.484 1.00 79.00 168 ARG A N 1
ATOM 1349 C CA . ARG A 1 168 ? 17.761 -10.492 -9.559 1.00 79.00 168 ARG A CA 1
ATOM 1350 C C . ARG A 1 168 ? 18.659 -9.472 -8.850 1.00 79.00 168 ARG A C 1
ATOM 1352 O O . ARG A 1 168 ? 19.876 -9.508 -9.007 1.00 79.00 168 ARG A O 1
ATOM 1359 N N . GLY A 1 169 ? 18.065 -8.601 -8.035 1.00 64.38 169 GLY A N 1
ATOM 1360 C CA . GLY A 1 169 ? 18.769 -7.761 -7.068 1.00 64.38 169 GLY A CA 1
ATOM 1361 C C . GLY A 1 169 ? 19.322 -6.431 -7.603 1.00 64.38 169 GLY A C 1
ATOM 1362 O O . GLY A 1 169 ? 20.168 -6.357 -8.491 1.00 64.38 169 GLY A O 1
ATOM 1363 N N . SER A 1 170 ? 18.923 -5.343 -6.941 1.00 62.50 170 SER A N 1
ATOM 1364 C CA . SER A 1 170 ? 19.835 -4.240 -6.607 1.00 62.50 170 SER A CA 1
ATOM 1365 C C . SER A 1 170 ? 19.427 -3.649 -5.268 1.00 62.50 170 SER A C 1
ATOM 1367 O O . SER A 1 170 ? 18.409 -2.962 -5.164 1.00 62.50 170 SER A O 1
ATOM 1369 N N . LYS A 1 171 ? 20.267 -3.872 -4.259 1.00 59.91 171 LYS A N 1
ATOM 1370 C CA . LYS A 1 171 ? 20.019 -3.545 -2.847 1.00 59.91 171 LYS A CA 1
ATOM 1371 C C . LYS A 1 171 ? 19.848 -2.046 -2.537 1.00 59.91 171 LYS A C 1
ATOM 1373 O O . LYS A 1 171 ? 19.660 -1.688 -1.386 1.00 59.91 171 LYS A O 1
ATOM 1378 N N . GLY A 1 172 ? 19.941 -1.149 -3.523 1.00 66.81 172 GLY A N 1
ATOM 1379 C CA . GLY A 1 172 ? 19.798 0.302 -3.326 1.00 66.81 172 GLY A CA 1
ATOM 1380 C C . GLY A 1 172 ? 18.458 0.896 -3.772 1.00 66.81 172 GLY A C 1
ATOM 1381 O O . GLY A 1 172 ? 18.132 2.023 -3.401 1.00 66.81 172 GLY A O 1
ATOM 1382 N N . ASP A 1 173 ? 17.668 0.171 -4.566 1.00 72.44 173 ASP A N 1
ATOM 1383 C CA . ASP A 1 173 ? 16.607 0.796 -5.365 1.00 72.44 173 ASP A CA 1
ATOM 1384 C C . ASP A 1 173 ? 15.303 1.065 -4.612 1.00 72.44 173 ASP A C 1
ATOM 1386 O O . ASP A 1 173 ? 14.580 1.994 -4.981 1.00 72.44 173 ASP A O 1
ATOM 1390 N N . ALA A 1 174 ? 15.008 0.321 -3.546 1.00 83.50 174 ALA A N 1
ATOM 1391 C CA . ALA A 1 174 ? 13.773 0.503 -2.783 1.00 83.50 174 ALA A CA 1
ATOM 1392 C C . ALA A 1 174 ? 13.914 1.454 -1.587 1.00 83.50 174 ALA A C 1
ATOM 1394 O O . ALA A 1 174 ? 12.941 1.666 -0.869 1.00 83.50 174 ALA A O 1
ATOM 1395 N N . LYS A 1 175 ? 15.079 2.082 -1.361 1.00 89.94 175 LYS A N 1
ATOM 1396 C CA . LYS A 1 175 ? 15.240 3.005 -0.228 1.00 89.94 175 LYS A CA 1
ATOM 1397 C C . LYS A 1 175 ? 14.228 4.153 -0.317 1.00 89.94 175 LYS A C 1
ATOM 1399 O O . LYS A 1 175 ? 14.146 4.843 -1.334 1.00 89.94 175 LYS A O 1
ATOM 1404 N N . GLY A 1 176 ? 13.478 4.364 0.766 1.00 92.56 176 GLY A N 1
ATOM 1405 C CA . GLY A 1 176 ? 12.439 5.395 0.832 1.00 92.56 176 GLY A CA 1
ATOM 1406 C C . GLY A 1 176 ? 11.229 5.120 -0.066 1.00 92.56 176 GLY A C 1
ATOM 1407 O O . GLY A 1 176 ? 10.569 6.067 -0.492 1.00 92.56 176 GLY A O 1
ATOM 1408 N N . LEU A 1 177 ? 10.958 3.852 -0.397 1.00 96.25 177 LEU A N 1
ATOM 1409 C CA . LEU A 1 177 ? 9.703 3.441 -1.013 1.00 96.25 177 LEU A CA 1
ATOM 14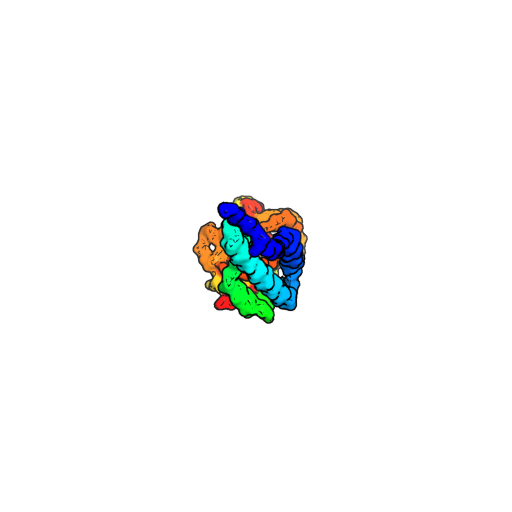10 C C . LEU A 1 177 ? 8.540 3.737 -0.060 1.00 96.25 177 LEU A C 1
ATOM 1412 O O . LEU A 1 177 ? 8.534 3.300 1.089 1.00 96.25 177 LEU A O 1
ATOM 1416 N N . THR A 1 178 ? 7.543 4.448 -0.562 1.00 97.62 178 THR A N 1
ATOM 1417 C CA . THR A 1 178 ? 6.384 4.908 0.195 1.00 97.62 178 THR A CA 1
ATOM 1418 C C . THR A 1 178 ? 5.102 4.563 -0.552 1.00 97.62 178 THR A C 1
ATOM 1420 O O . THR A 1 178 ? 5.040 4.585 -1.788 1.00 97.62 178 THR A O 1
ATOM 1423 N N . ILE A 1 179 ? 4.058 4.252 0.215 1.00 98.31 179 ILE A N 1
ATOM 1424 C CA . ILE A 1 179 ? 2.719 3.950 -0.276 1.00 98.31 179 ILE A CA 1
ATOM 1425 C C . ILE A 1 179 ? 1.751 5.017 0.227 1.00 98.31 179 ILE A C 1
ATOM 1427 O O . ILE A 1 179 ? 1.659 5.299 1.426 1.00 98.31 179 ILE A O 1
ATOM 1431 N N . TRP A 1 180 ? 0.954 5.546 -0.697 1.00 98.31 180 TRP A N 1
ATOM 1432 C CA . TRP A 1 180 ? -0.140 6.450 -0.385 1.00 98.31 180 TRP A CA 1
ATOM 1433 C C . TRP A 1 180 ? -1.462 5.976 -0.992 1.00 98.31 180 TRP A C 1
ATOM 1435 O O . TRP A 1 180 ? -1.496 5.409 -2.084 1.00 98.31 180 TRP A O 1
ATOM 1445 N N . LEU A 1 181 ? -2.574 6.269 -0.319 1.00 97.81 181 LEU A N 1
ATOM 1446 C CA . LEU A 1 181 ? -3.921 5.866 -0.730 1.00 97.81 181 LEU A CA 1
ATOM 1447 C C . LEU A 1 181 ? -4.854 7.065 -0.921 1.00 97.81 181 LEU A C 1
ATOM 1449 O O . LEU A 1 181 ? -4.741 8.081 -0.234 1.00 97.81 181 LEU A O 1
ATOM 1453 N N . THR A 1 182 ? -5.829 6.932 -1.824 1.00 97.44 182 THR A N 1
ATOM 1454 C CA . THR A 1 182 ? -6.963 7.865 -1.930 1.00 97.44 182 THR A CA 1
ATOM 1455 C C . THR A 1 182 ? -8.211 7.207 -2.537 1.00 97.44 182 THR A C 1
ATOM 1457 O O . THR A 1 182 ? -8.153 6.192 -3.237 1.00 97.44 182 THR A O 1
ATOM 1460 N N . LYS A 1 183 ? -9.389 7.777 -2.256 1.00 94.81 183 LYS A N 1
ATOM 1461 C CA . LYS A 1 183 ? -10.698 7.275 -2.725 1.00 94.81 183 LYS A CA 1
ATOM 1462 C C . LYS A 1 183 ? -11.082 7.759 -4.121 1.00 94.81 183 LYS A C 1
ATOM 1464 O O . LYS A 1 183 ? -12.001 7.201 -4.709 1.00 94.81 183 LYS A O 1
ATOM 1469 N N . ARG A 1 184 ? -10.458 8.830 -4.609 1.00 92.81 184 ARG A N 1
ATOM 1470 C CA . ARG A 1 184 ? -10.797 9.506 -5.869 1.00 92.81 184 ARG A CA 1
ATOM 1471 C C . ARG A 1 184 ? -9.511 9.872 -6.593 1.00 92.81 184 ARG A C 1
ATOM 1473 O O . ARG A 1 184 ? -8.486 10.038 -5.939 1.00 92.81 184 ARG A O 1
ATOM 1480 N N . LYS A 1 185 ? -9.568 10.051 -7.913 1.00 88.62 185 LYS A N 1
ATOM 1481 C CA . LYS A 1 185 ? -8.426 10.573 -8.665 1.00 88.62 185 LYS A CA 1
ATOM 1482 C C . LYS A 1 185 ? -8.121 11.965 -8.119 1.00 88.62 185 LYS A C 1
ATOM 1484 O O . LYS A 1 185 ? -8.951 12.862 -8.231 1.00 88.62 185 LYS A O 1
ATOM 1489 N N . ALA A 1 186 ? -6.986 12.112 -7.455 1.00 83.62 186 ALA A N 1
ATOM 1490 C CA . ALA A 1 186 ? -6.691 13.300 -6.674 1.00 83.62 186 ALA A CA 1
ATOM 1491 C C . ALA A 1 186 ? -5.215 13.667 -6.776 1.00 83.62 186 ALA A C 1
ATOM 1493 O O . ALA A 1 186 ? -4.361 12.837 -7.084 1.00 83.62 186 ALA A O 1
ATOM 1494 N N . THR A 1 187 ? -4.932 14.927 -6.467 1.00 80.56 187 THR A N 1
ATOM 1495 C CA . THR A 1 187 ? -3.578 15.437 -6.232 1.00 80.56 187 THR A CA 1
ATOM 1496 C C . THR A 1 187 ? -3.110 15.173 -4.800 1.00 80.56 187 THR A C 1
ATOM 1498 O O . THR A 1 187 ? -1.913 15.218 -4.533 1.00 80.56 187 THR A O 1
ATOM 1501 N N . ARG A 1 188 ? -4.038 14.864 -3.881 1.00 90.75 188 ARG A N 1
ATOM 1502 C CA . ARG A 1 188 ? -3.760 14.571 -2.470 1.00 90.75 188 ARG A CA 1
ATOM 1503 C C . ARG A 1 188 ? -3.954 13.087 -2.174 1.00 90.75 188 ARG A C 1
ATOM 1505 O O . ARG A 1 188 ? -5.008 12.522 -2.473 1.00 90.75 188 ARG A O 1
ATOM 1512 N N . TYR A 1 189 ? -2.939 12.495 -1.557 1.00 96.19 189 TYR A N 1
ATOM 1513 C CA . TYR A 1 189 ? -2.947 11.122 -1.069 1.00 96.19 189 TYR A CA 1
ATOM 1514 C C . TYR A 1 189 ? -2.578 11.102 0.415 1.00 96.19 189 TYR A C 1
ATOM 1516 O O . TYR A 1 189 ? -1.859 11.983 0.884 1.00 96.19 189 TYR A O 1
ATOM 1524 N N . THR A 1 190 ? -3.053 10.091 1.137 1.00 96.44 190 THR A N 1
ATOM 1525 C CA . THR A 1 190 ? -2.680 9.847 2.534 1.00 96.44 190 THR A CA 1
ATOM 1526 C C . THR A 1 190 ? -1.579 8.802 2.576 1.00 96.44 190 THR A C 1
ATOM 1528 O O . THR A 1 190 ? -1.763 7.711 2.038 1.00 96.44 190 THR A O 1
ATOM 1531 N N . GLU A 1 191 ? -0.448 9.137 3.191 1.00 97.56 191 GLU A N 1
ATOM 1532 C CA . GLU A 1 191 ? 0.639 8.184 3.420 1.00 97.56 191 GLU A CA 1
ATOM 1533 C C . GLU A 1 191 ? 0.188 7.116 4.409 1.00 97.56 191 GLU A C 1
ATOM 1535 O O . GLU A 1 191 ? -0.430 7.435 5.425 1.00 97.56 191 GLU A O 1
ATOM 1540 N N . ILE A 1 192 ? 0.465 5.854 4.091 1.00 97.44 192 ILE A N 1
ATOM 1541 C CA . ILE A 1 192 ? 0.119 4.727 4.966 1.00 97.44 192 ILE A CA 1
ATOM 1542 C C . ILE A 1 192 ? 1.333 3.916 5.401 1.00 97.44 192 ILE A C 1
ATOM 1544 O O . ILE A 1 192 ? 1.236 3.168 6.372 1.00 97.44 192 ILE A O 1
ATOM 1548 N N . TRP A 1 193 ? 2.445 4.026 4.674 1.00 97.38 193 TRP A N 1
ATOM 1549 C CA . TRP A 1 193 ? 3.642 3.238 4.918 1.00 97.38 193 TRP A CA 1
ATOM 1550 C C . TRP A 1 193 ? 4.836 3.803 4.147 1.00 97.38 193 TRP A C 1
ATOM 1552 O O . TRP A 1 193 ? 4.680 4.169 2.982 1.00 97.38 193 TRP A O 1
ATOM 1562 N N . THR A 1 194 ? 6.013 3.785 4.771 1.00 96.94 194 THR A N 1
ATOM 1563 C CA . THR A 1 194 ? 7.314 4.094 4.163 1.00 96.94 194 THR A CA 1
ATOM 1564 C C . THR A 1 194 ? 8.340 3.083 4.663 1.00 96.94 194 THR A C 1
ATOM 1566 O O . THR A 1 194 ? 8.385 2.800 5.864 1.00 96.94 194 THR A O 1
ATOM 1569 N N . THR A 1 195 ? 9.166 2.551 3.762 1.00 94.12 195 THR A N 1
ATOM 1570 C CA . THR A 1 195 ? 10.211 1.599 4.141 1.00 94.12 195 THR A CA 1
ATOM 1571 C C . THR A 1 195 ? 11.301 2.252 4.984 1.00 94.12 195 THR A C 1
ATOM 1573 O O . THR A 1 195 ? 11.681 3.398 4.737 1.00 94.12 195 THR A O 1
ATOM 1576 N N . GLN A 1 196 ? 11.828 1.498 5.946 1.00 90.00 196 GLN A N 1
ATOM 1577 C CA . GLN A 1 196 ? 13.025 1.877 6.702 1.00 90.00 196 GLN A CA 1
ATOM 1578 C C . GLN A 1 196 ? 14.280 1.291 6.047 1.00 90.00 196 GLN A C 1
ATOM 1580 O O . GLN A 1 196 ? 15.248 2.013 5.815 1.00 90.00 196 GLN A O 1
ATOM 1585 N N . ASP A 1 197 ? 14.192 0.027 5.629 1.00 87.56 197 ASP A N 1
ATOM 1586 C CA . ASP A 1 197 ? 15.298 -0.742 5.062 1.00 87.56 197 ASP A CA 1
ATOM 1587 C C . ASP A 1 197 ? 15.003 -1.212 3.629 1.00 87.56 197 ASP A C 1
ATOM 1589 O O . ASP A 1 197 ? 13.871 -1.132 3.129 1.00 87.56 197 ASP A O 1
ATOM 1593 N N . VAL A 1 198 ? 16.050 -1.640 2.921 1.00 89.81 198 VAL A N 1
ATOM 1594 C CA . VAL A 1 198 ? 15.917 -2.170 1.559 1.00 89.81 198 VAL A CA 1
ATOM 1595 C C . VAL A 1 198 ? 15.799 -3.685 1.607 1.00 89.81 198 VAL A C 1
ATOM 1597 O O . VAL A 1 198 ? 16.713 -4.349 2.076 1.00 89.81 198 VAL A O 1
ATOM 1600 N N . GLU A 1 199 ? 14.703 -4.194 1.053 1.00 89.94 199 GLU A N 1
ATOM 1601 C CA . GLU A 1 199 ? 14.375 -5.613 0.956 1.00 89.94 199 GLU A CA 1
ATOM 1602 C C . GLU A 1 199 ? 13.995 -5.959 -0.490 1.00 89.94 199 GLU A C 1
ATOM 1604 O O . GLU A 1 199 ? 13.638 -5.083 -1.294 1.00 89.94 199 GLU A O 1
ATOM 1609 N N . ASP A 1 200 ? 14.068 -7.246 -0.818 1.00 89.75 200 ASP A N 1
ATOM 1610 C CA . ASP A 1 200 ? 13.616 -7.762 -2.113 1.00 89.75 200 ASP A CA 1
ATOM 1611 C C . ASP A 1 200 ? 12.083 -7.849 -2.170 1.00 89.75 200 ASP A C 1
ATOM 1613 O O . ASP A 1 200 ? 11.476 -7.513 -3.193 1.00 89.75 200 ASP A O 1
ATOM 1617 N N . ASP A 1 201 ? 11.461 -8.188 -1.039 1.00 92.06 201 ASP A N 1
ATOM 1618 C CA . ASP A 1 201 ? 10.021 -8.339 -0.881 1.00 92.06 201 ASP A CA 1
ATOM 1619 C C . ASP A 1 201 ? 9.507 -7.572 0.340 1.00 92.06 201 ASP A C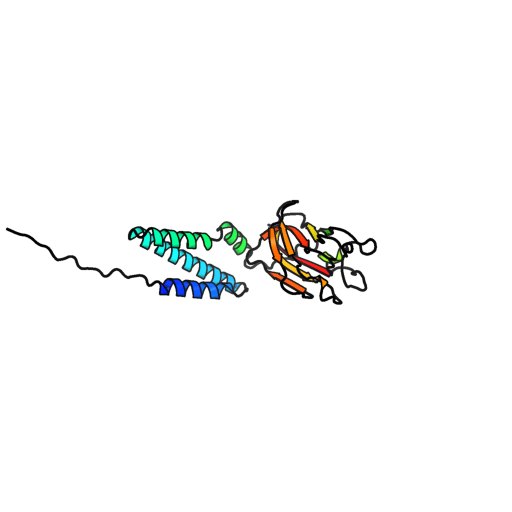 1
ATOM 1621 O O . ASP A 1 201 ? 10.096 -7.585 1.420 1.00 92.06 201 ASP A O 1
ATOM 1625 N N . TYR A 1 202 ? 8.343 -6.947 0.191 1.00 93.38 202 TYR A N 1
ATOM 1626 C CA . TYR A 1 202 ? 7.650 -6.253 1.268 1.00 93.38 202 TYR A CA 1
ATOM 1627 C C . TYR A 1 202 ? 6.242 -6.803 1.431 1.00 93.38 202 TYR A C 1
ATOM 1629 O O . TYR A 1 202 ? 5.473 -6.847 0.472 1.00 93.38 202 TYR A O 1
ATOM 1637 N N . THR A 1 203 ? 5.868 -7.128 2.669 1.00 95.19 203 THR A N 1
ATOM 1638 C CA . THR A 1 203 ? 4.484 -7.438 3.045 1.00 95.19 203 THR A CA 1
ATOM 1639 C C . THR A 1 203 ? 3.970 -6.384 4.017 1.00 95.19 203 THR A C 1
ATOM 1641 O O . THR A 1 203 ? 4.364 -6.334 5.179 1.00 95.19 203 THR A O 1
ATOM 1644 N N . ILE A 1 204 ? 3.064 -5.532 3.543 1.00 95.56 204 ILE A N 1
ATOM 1645 C CA . ILE A 1 204 ? 2.472 -4.440 4.312 1.00 95.56 204 ILE A CA 1
ATOM 1646 C C . ILE A 1 204 ? 1.067 -4.857 4.739 1.00 95.56 204 ILE A C 1
ATOM 1648 O O . ILE A 1 204 ? 0.155 -4.916 3.913 1.00 95.56 204 ILE A O 1
ATOM 1652 N N . ILE A 1 205 ? 0.876 -5.117 6.033 1.00 91.94 205 ILE A N 1
ATOM 1653 C CA . ILE A 1 205 ? -0.429 -5.447 6.623 1.00 91.94 205 ILE A CA 1
ATOM 1654 C C . ILE A 1 205 ? -0.988 -4.207 7.324 1.00 91.94 205 ILE A C 1
ATOM 1656 O O . ILE A 1 205 ? -0.375 -3.659 8.239 1.00 91.94 205 ILE A O 1
ATOM 1660 N N . LEU A 1 206 ? -2.171 -3.758 6.908 1.00 89.62 206 LEU A N 1
ATOM 1661 C CA . LEU A 1 206 ? -2.833 -2.600 7.500 1.00 89.62 206 LEU A CA 1
ATOM 1662 C C . LEU A 1 206 ? -3.573 -3.010 8.775 1.00 89.62 206 LEU A C 1
ATOM 1664 O O . LEU A 1 206 ? -4.384 -3.931 8.762 1.00 89.62 206 LEU A O 1
ATOM 1668 N N . LYS A 1 207 ? -3.364 -2.280 9.877 1.00 86.31 207 LYS A N 1
ATOM 1669 C CA . LYS A 1 207 ? -4.074 -2.528 11.151 1.00 86.31 207 LYS A CA 1
ATOM 1670 C C . LYS A 1 207 ? -5.598 -2.470 11.009 1.00 86.31 207 LYS A C 1
ATOM 1672 O O . LYS A 1 207 ? -6.331 -3.068 11.787 1.00 86.31 207 LYS A O 1
ATOM 1677 N N . THR A 1 208 ? -6.090 -1.706 10.042 1.00 86.12 208 THR A N 1
ATOM 1678 C CA . THR A 1 208 ? -7.514 -1.605 9.729 1.00 86.12 208 THR A CA 1
ATOM 1679 C C . THR A 1 208 ? -7.667 -1.494 8.219 1.00 86.12 208 THR A C 1
ATOM 1681 O O . THR A 1 208 ? -6.925 -0.711 7.619 1.00 86.12 208 THR A O 1
ATOM 1684 N N . PRO A 1 209 ? -8.627 -2.207 7.597 1.00 93.62 209 PRO A N 1
ATOM 1685 C CA . PRO A 1 209 ? -8.848 -2.084 6.168 1.00 93.62 209 PRO A CA 1
ATOM 1686 C C . PRO A 1 209 ? -9.138 -0.634 5.762 1.00 93.62 209 PRO A C 1
ATOM 1688 O O . PRO A 1 209 ? -10.047 0.007 6.300 1.00 93.62 209 PRO A O 1
ATOM 1691 N N . ILE A 1 210 ? -8.406 -0.114 4.778 1.00 94.50 210 ILE A N 1
ATOM 1692 C CA . ILE A 1 210 ? -8.568 1.263 4.300 1.00 94.50 210 ILE A CA 1
ATOM 1693 C C . ILE A 1 210 ? -9.383 1.258 3.010 1.00 94.50 210 ILE A C 1
ATOM 1695 O O . ILE A 1 210 ? -9.043 0.586 2.038 1.00 94.50 210 ILE A O 1
ATOM 1699 N N . LYS A 1 211 ? -10.465 2.046 2.970 1.00 95.75 211 LYS A N 1
ATOM 1700 C CA . LYS A 1 211 ? -11.251 2.227 1.742 1.00 95.75 211 LYS A CA 1
ATOM 1701 C C . LYS A 1 211 ? -10.519 3.156 0.767 1.00 95.75 211 LYS A C 1
ATOM 1703 O O . LYS A 1 211 ? -10.459 4.359 1.028 1.00 95.75 211 LYS A O 1
ATOM 1708 N N . ALA A 1 212 ? -10.071 2.633 -0.374 1.00 97.25 212 ALA A N 1
ATOM 1709 C CA . ALA A 1 212 ? -9.374 3.385 -1.421 1.00 97.25 212 ALA A CA 1
ATOM 1710 C C . ALA A 1 212 ? -9.651 2.819 -2.826 1.00 97.25 212 ALA A C 1
ATOM 1712 O O . ALA A 1 212 ? -10.067 1.674 -2.976 1.00 97.25 212 ALA A O 1
ATOM 1713 N N . GLN A 1 213 ? -9.446 3.640 -3.856 1.00 97.50 213 GLN A N 1
ATOM 1714 C CA . GLN A 1 213 ? -9.479 3.218 -5.266 1.00 97.50 213 GLN A CA 1
ATOM 1715 C C . GLN A 1 213 ? -8.099 3.350 -5.910 1.00 97.50 213 GLN A C 1
ATOM 1717 O O . GLN A 1 213 ? -7.724 2.514 -6.728 1.00 97.50 213 GLN A O 1
ATOM 1722 N N . TYR A 1 214 ? -7.367 4.402 -5.544 1.00 98.44 214 TYR A N 1
ATOM 1723 C CA . TYR A 1 214 ? -6.073 4.719 -6.123 1.00 98.44 214 TYR A CA 1
ATOM 1724 C C . TYR A 1 214 ? -4.981 4.486 -5.091 1.00 98.44 214 TYR A C 1
ATOM 1726 O O . TYR A 1 214 ? -5.087 4.944 -3.948 1.00 98.44 214 TYR A O 1
ATOM 1734 N N . ILE A 1 215 ? -3.936 3.794 -5.526 1.00 98.38 215 ILE A N 1
ATOM 1735 C CA . ILE A 1 215 ? -2.747 3.493 -4.741 1.00 98.38 215 ILE A CA 1
ATOM 1736 C C . ILE A 1 215 ? -1.574 4.108 -5.476 1.00 98.38 215 ILE A C 1
ATOM 1738 O O . ILE A 1 215 ? -1.330 3.786 -6.636 1.00 98.38 215 ILE A O 1
ATOM 1742 N N . LYS A 1 216 ? -0.860 5.005 -4.810 1.00 98.44 216 LYS A N 1
ATOM 1743 C CA . LYS A 1 216 ? 0.398 5.544 -5.304 1.00 98.44 216 LYS A CA 1
ATOM 1744 C C . LYS A 1 216 ? 1.534 4.822 -4.600 1.00 98.44 216 LYS A C 1
ATOM 1746 O O . LYS A 1 216 ? 1.526 4.741 -3.376 1.00 98.44 216 LYS A O 1
ATOM 1751 N N . ILE A 1 217 ? 2.499 4.335 -5.366 1.00 98.06 217 ILE A N 1
ATOM 1752 C CA . ILE A 1 217 ? 3.729 3.731 -4.846 1.00 98.06 217 ILE A CA 1
ATOM 1753 C C . ILE A 1 217 ? 4.887 4.470 -5.492 1.00 98.06 217 ILE A C 1
ATOM 1755 O O . ILE A 1 217 ? 4.902 4.631 -6.709 1.00 98.06 217 ILE A O 1
ATOM 1759 N N . GLY A 1 218 ? 5.825 4.972 -4.705 1.00 96.94 218 GLY A N 1
ATOM 1760 C CA . GLY A 1 218 ? 6.914 5.784 -5.232 1.00 96.94 218 GLY A CA 1
ATOM 1761 C C . GLY A 1 218 ? 7.948 6.126 -4.182 1.00 96.94 218 GLY A C 1
ATOM 1762 O O . GLY A 1 218 ? 7.861 5.659 -3.056 1.00 96.94 218 GLY A O 1
ATOM 1763 N N . LYS A 1 219 ? 8.919 6.952 -4.556 1.00 94.38 219 LYS A N 1
ATOM 1764 C CA . LYS A 1 219 ? 9.989 7.408 -3.662 1.00 94.38 219 LYS A CA 1
ATOM 1765 C C . LYS A 1 219 ? 10.373 8.855 -3.955 1.00 94.38 219 LYS A C 1
ATOM 1767 O O . LYS A 1 219 ? 9.879 9.462 -4.908 1.00 94.38 219 LYS A O 1
ATOM 1772 N N . SER A 1 220 ? 11.223 9.424 -3.106 1.00 90.62 220 SER A N 1
ATOM 1773 C CA . SER A 1 220 ? 11.606 10.839 -3.158 1.00 90.62 220 SER A CA 1
ATOM 1774 C C . SER A 1 220 ? 12.589 11.187 -4.276 1.00 90.62 220 SER A C 1
ATOM 1776 O O . SER A 1 220 ? 12.661 12.353 -4.647 1.00 90.62 220 SER A O 1
ATOM 1778 N N . SER A 1 221 ? 13.352 10.223 -4.796 1.00 87.06 221 SER A N 1
ATOM 1779 C CA . SER A 1 221 ? 14.301 10.420 -5.898 1.00 87.06 221 SER A CA 1
ATOM 1780 C C . SER A 1 221 ? 14.772 9.077 -6.474 1.00 87.06 221 SER A C 1
ATOM 1782 O O . SER A 1 221 ? 14.485 8.018 -5.915 1.00 87.06 221 SER A O 1
ATOM 1784 N N . ALA A 1 222 ? 15.527 9.133 -7.576 1.00 87.62 222 ALA A N 1
ATOM 1785 C CA . ALA A 1 222 ? 16.121 7.998 -8.294 1.00 87.62 222 ALA A CA 1
ATOM 1786 C C . ALA A 1 222 ? 15.129 7.179 -9.140 1.00 87.62 222 ALA A C 1
ATOM 1788 O O . ALA A 1 222 ? 13.977 7.545 -9.317 1.00 87.62 222 ALA A O 1
ATOM 1789 N N . VAL A 1 223 ? 15.599 6.094 -9.746 1.00 92.38 223 VAL A N 1
ATOM 1790 C CA . VAL A 1 223 ? 14.788 5.245 -10.630 1.00 92.38 223 VAL A CA 1
ATOM 1791 C C . VAL A 1 223 ? 13.885 4.335 -9.809 1.00 92.38 223 VAL A C 1
ATOM 1793 O O . VAL A 1 223 ? 14.373 3.676 -8.898 1.00 92.38 223 VAL A O 1
ATOM 1796 N N . LEU A 1 224 ? 12.598 4.239 -10.142 1.00 94.62 224 LEU A N 1
ATOM 1797 C CA . LEU A 1 224 ? 11.717 3.200 -9.614 1.00 94.62 224 LEU A CA 1
ATOM 1798 C C . LEU A 1 224 ? 11.585 2.059 -10.625 1.00 94.62 224 LEU A C 1
ATOM 1800 O O . LEU A 1 224 ? 11.197 2.268 -11.778 1.00 94.62 224 LEU A O 1
ATOM 1804 N N . ARG A 1 225 ? 11.877 0.857 -10.137 1.00 94.06 225 ARG A N 1
ATOM 1805 C CA . ARG A 1 225 ? 11.640 -0.435 -10.775 1.00 94.06 225 ARG A CA 1
ATOM 1806 C C . ARG A 1 225 ? 10.917 -1.298 -9.760 1.00 94.06 225 ARG A C 1
ATOM 1808 O O . ARG A 1 225 ? 11.306 -1.273 -8.600 1.00 94.06 225 ARG A O 1
ATOM 1815 N N . LEU A 1 226 ? 9.878 -2.005 -10.184 1.00 95.50 226 LEU A N 1
ATOM 1816 C CA . LEU A 1 226 ? 9.239 -3.048 -9.386 1.00 95.50 226 LEU A CA 1
ATOM 1817 C C . LEU A 1 226 ? 8.973 -4.251 -10.289 1.00 95.50 226 LEU A C 1
ATOM 1819 O O . LEU A 1 226 ? 8.580 -4.071 -11.447 1.00 95.50 226 LEU A O 1
ATOM 1823 N N . ALA A 1 227 ? 9.160 -5.456 -9.764 1.00 95.69 227 ALA A N 1
ATOM 1824 C CA . ALA A 1 227 ? 8.784 -6.694 -10.432 1.00 95.69 227 ALA A CA 1
ATOM 1825 C C . ALA A 1 227 ? 7.273 -6.880 -10.362 1.00 95.69 227 ALA A C 1
ATOM 1827 O O . ALA A 1 227 ? 6.608 -6.951 -11.395 1.00 95.69 227 ALA A O 1
ATOM 1828 N N . HIS A 1 228 ? 6.721 -6.857 -9.147 1.00 97.25 228 HIS A N 1
ATOM 1829 C CA . HIS A 1 228 ? 5.309 -7.129 -8.947 1.00 97.25 228 HIS A CA 1
ATOM 1830 C C . HIS A 1 228 ? 4.689 -6.393 -7.757 1.00 97.25 228 HIS A C 1
ATOM 1832 O O . HIS A 1 228 ? 5.361 -6.051 -6.787 1.00 97.25 228 HIS A O 1
ATOM 1838 N N . VAL A 1 229 ? 3.370 -6.186 -7.815 1.00 98.12 229 VAL A N 1
ATOM 1839 C CA . VAL A 1 229 ? 2.559 -5.629 -6.727 1.00 98.12 229 VAL A CA 1
ATOM 1840 C C . VAL A 1 229 ? 1.217 -6.358 -6.629 1.00 98.12 229 VAL A C 1
ATOM 1842 O O . VAL A 1 229 ? 0.384 -6.299 -7.541 1.00 98.12 229 VAL A O 1
ATOM 1845 N N . LYS A 1 230 ? 0.945 -6.972 -5.474 1.00 98.38 230 LYS A N 1
ATOM 1846 C CA . LYS A 1 230 ? -0.374 -7.529 -5.141 1.00 98.38 230 LYS A CA 1
ATOM 1847 C C . LYS A 1 230 ? -1.072 -6.656 -4.113 1.00 98.38 230 LYS A C 1
ATOM 1849 O O . LYS A 1 230 ? -0.496 -6.268 -3.103 1.00 98.38 230 LYS A O 1
ATOM 1854 N N . ILE A 1 231 ? -2.347 -6.373 -4.346 1.00 98.38 231 ILE A N 1
ATOM 1855 C CA . ILE A 1 231 ? -3.203 -5.672 -3.388 1.00 98.38 231 ILE A CA 1
ATOM 1856 C C . ILE A 1 231 ? -4.299 -6.637 -2.977 1.00 98.38 231 ILE A C 1
ATOM 1858 O O . ILE A 1 231 ? -5.026 -7.136 -3.834 1.00 98.38 231 ILE A O 1
ATOM 1862 N N . PHE A 1 232 ? -4.430 -6.876 -1.678 1.00 97.50 232 PHE A N 1
ATOM 1863 C CA . PHE A 1 232 ? -5.426 -7.766 -1.105 1.00 97.50 232 PHE A CA 1
ATOM 1864 C C . PHE A 1 232 ? -6.497 -6.990 -0.356 1.00 97.50 232 PHE A C 1
ATOM 1866 O O . PHE A 1 232 ? -6.214 -6.023 0.361 1.00 97.50 232 PHE A O 1
ATOM 1873 N N . GLY A 1 233 ? -7.738 -7.437 -0.499 1.00 96.25 233 GLY A N 1
ATOM 1874 C CA . GLY A 1 233 ? -8.873 -6.765 0.097 1.00 96.25 233 GLY A CA 1
ATOM 1875 C C . GLY A 1 233 ? -10.216 -7.354 -0.305 1.00 96.25 233 GLY A C 1
ATOM 1876 O O . GLY A 1 233 ? -10.313 -8.505 -0.726 1.00 96.25 233 GLY A O 1
ATOM 1877 N N . TRP A 1 234 ? -11.263 -6.541 -0.194 1.00 93.94 234 TRP A N 1
ATOM 1878 C CA . TRP A 1 234 ? -12.628 -6.947 -0.521 1.00 93.94 234 TRP A CA 1
ATOM 1879 C C . TRP A 1 234 ? -13.348 -5.894 -1.356 1.00 93.94 234 TRP A C 1
ATOM 1881 O O . TRP A 1 234 ? -13.146 -4.682 -1.202 1.00 93.94 234 TRP A O 1
ATOM 1891 N N . LYS A 1 235 ? -14.256 -6.378 -2.209 1.00 88.25 235 LYS A N 1
ATOM 1892 C CA . LYS A 1 235 ? -15.297 -5.541 -2.809 1.00 88.25 235 LYS A CA 1
ATOM 1893 C C . LYS A 1 235 ? -16.211 -5.066 -1.680 1.00 88.25 235 LYS A C 1
ATOM 1895 O O . LYS A 1 235 ? -16.694 -5.890 -0.906 1.00 88.25 235 LYS A O 1
ATOM 1900 N N . LYS A 1 236 ? -16.400 -3.750 -1.576 1.00 66.38 236 LYS A N 1
ATOM 1901 C CA . LYS A 1 236 ? -17.442 -3.192 -0.711 1.00 66.38 236 LYS A CA 1
ATOM 1902 C C . LYS A 1 236 ? -18.811 -3.396 -1.349 1.00 66.38 236 LYS A C 1
ATOM 1904 O O . LYS A 1 236 ? -18.875 -3.286 -2.595 1.00 66.38 236 LYS A O 1
#

Radius of gyration: 26.08 Å; chains: 1; bounding box: 47×41×100 Å

Secondary structure (DSSP, 8-state):
-----------------HHHHHHHHHHHHHHTS---HHHHHHHHHHHHHHHHHHHHHHHHHHHTT-HHHHHHHHHHHHHH---HHHHHHHHHHTTSPPEE-STT-EEEES--BTTB---THHHH--SPPHHHHTBSEEPPTT-SS-EEEEEEEEEEEEEEEEEE--SS--TTTTTT-EEEEESSS-S--EEEEE-SS--SEEEEEEEEEEEEEEEEEE-SSS--EESEEEEEEEE-

Sequence (236 aa):
MLLISALFAQDKEPKKDPKKLKDSENKYLKIITVINSDYDKKVLSATKTYLNELSKLQVFYTKQGDLDSAVTVRARINEIKIPENSIKSATKSIGKEAQWISQKATYKTSSDLRKFKALAALLSYEGELHDGNDFAFHTKDKDKKPHIIIDLKKPMLIQRIEIQNRVRGSKGDAKGLTIWLTKRKATRYTEIWTTQDVEDDYTIILKTPIKAQYIKIGKSSAVLRLAHVKIFGWKK

Foldseek 3Di:
DDDDDDDDDPPPDPPDDPVVLVVLVVVLVVLLPDDDLVSVVVNVVSLVVNLVVLVVQLVVCVVVVNVVSNVVSVVVSVVSCDPVVLVVVVVVCSVPWWDFLQLPKDKDKPAFDPVQDAASCQRNVDDADPPGRWFRGKHDFWDQKTKMKIFSVAWFFWFKKKFFQTPPDDQPAQQFKWKWFAADPDPDTHTDDTDPGGDRMDIDGHSTTDTGGMMMITGRTGMGTTSYMTTTGGDD